Protein AF-A0A3M7S164-F1 (afdb_monomer_lite)

InterPro domains:
  IPR000425 Major intrinsic protein [PF00230] (117-334)
  IPR000425 Major intrinsic protein [PR00783] (122-141)
  IPR000425 Major intrinsic protein [PR00783] (159-183)
  IPR000425 Major intrinsic protein [PR00783] (196-215)
  IPR000425 Major intrinsic protein [PR00783] (248-266)
  IPR000425 Major intrinsic protein [PR00783] (280-302)
  IPR000425 Major intrinsic protein [PR00783] (317-337)
  IPR000425 Major intrinsic protein [TIGR00861] (126-334)
  IPR000425 Major intrinsic protein [cd00333] (122-337)
  IPR022357 Major intrinsic protein, conserved site [PS00221] (177-185)
  IPR023271 Aquaporin-like [G3DSA:1.20.1080.10] (83-345)
  IPR023271 Aquaporin-like [SSF81338] (117-347)
  IPR034294 Aquaporin transporter [PTHR19139] (79-340)

Foldseek 3Di:
DDDDDDDDDDDPDDDDDFDKFKWFDDDDDDDDDTDGPDPPDDPVVVVVVVVVVVVVVPDDDDWDWDWDDDPVDPPWIKTKTWDWDADPVPRGTGIIMIGIDTVVNVVVVVVVVVVVAADLVQQLLLLLQLLLQLLLFLLVQQFDPDPDPDRDLSSLLRNLVSQLVSCVVPCSRHVSQLFLLLLLLCVLLVNDDPVSSVSSVVSSLNSNQNSLVVNCVVQVVPPVRPVRLVSSAFAFDPPADLVNLLQLLLVLLLQLLLLSLVLPDPVDPPDDDRSSNSSSVSSSVQCVRNCRGTNRQLGLSSNNNSCVVSVPCPSSVSSVNSSNNSNNVSSVCCPPPVPPPPPPPPPPPPPPDD

pLDDT: mean 71.02, std 27.35, range [21.84, 98.88]

Organism: Brachionus plicatilis (NCBI:txid10195)

Secondary structure (DSSP, 8-state):
-------------PPPPP-EEEEE---SS-S--PPP--TT--HHHHHHHHHHHHHTTS-------EEEE-TTSTT-EEEEEEEEEEETTTTEEEEEEEEEEEHHHHHHHHHHHHTTS--HHHHHHHHHHHHHHHHHHHHHTTS-SSS--S--HHHHHHHHHHHHHHHHHHHHHH----SHHHHHHHHHTTSS-HHHHHHHHHHHHHHHHHHHHHHHHHHTTSTT-TTTTGGGS----TTS-HHHHHHHHHHHHHHHHHHHHHHS-TT--S--S-HHHHHHHHHHHHHHHHHHHH-----HHHHHHHHHHH---TTTTHHHHHHHHHHHHHHHHIIIII----------S-----

Sequence (354 aa):
MNEDSPLGDSMTRQLPASSRFEIKKVDQNLPNKFKMNDENVNLHAKSSLKKVAHRFEHDESFEESSRFIDPSRGDLSQTGCFQLNYDDEKNEPQSITCNLESTAIKTYSNCFQDLKTPGPYQKSLAEFLGTLILTLYACSIGLPISEDKVPSLNGCLGGGLTLATLIWCMGNVSGGHFNPSVTIAFLFTGKINPLLTIIYIVSQLFGAYVGALILHGFVFNQSENASLIAETVTTLHPDIHMVQGLVVEIIITFILVLTIFSCVDSSRKDIGGSFPLQIGIAVVIGGLFGGKFTGGSMNPARSFGPALVTGIWENHWIYWLGPIVGALLAGFIYQFVLNLKCPRKYIPRNVYRA

Structure (mmCIF, N/CA/C/O backbone):
data_AF-A0A3M7S164-F1
#
_entry.id   AF-A0A3M7S164-F1
#
loop_
_atom_site.group_PDB
_atom_site.id
_atom_site.type_symbol
_atom_site.label_atom_id
_atom_site.label_alt_id
_atom_site.label_comp_id
_atom_site.label_asym_id
_atom_site.label_entity_id
_atom_site.label_seq_id
_atom_site.pdbx_PDB_ins_code
_atom_site.Cartn_x
_atom_site.Cartn_y
_atom_site.Cartn_z
_atom_site.occupancy
_atom_site.B_iso_or_equiv
_atom_site.auth_seq_id
_atom_site.auth_comp_id
_atom_site.auth_asym_id
_atom_site.auth_atom_id
_atom_site.pdbx_PDB_model_num
ATOM 1 N N . MET A 1 1 ? 8.071 53.784 53.314 1.00 32.72 1 MET A N 1
ATOM 2 C CA . MET A 1 1 ? 8.112 53.802 51.841 1.00 32.72 1 MET A CA 1
ATOM 3 C C . MET A 1 1 ? 7.428 52.508 51.425 1.00 32.72 1 MET A C 1
ATOM 5 O O . MET A 1 1 ? 8.068 51.472 51.525 1.00 32.72 1 MET A O 1
ATOM 9 N N . ASN A 1 2 ? 6.108 52.465 51.204 1.00 24.95 2 ASN A N 1
ATOM 10 C CA . ASN A 1 2 ? 5.230 53.448 50.531 1.00 24.95 2 ASN A CA 1
ATOM 11 C C . ASN A 1 2 ? 5.776 53.807 49.142 1.00 24.95 2 ASN A C 1
ATOM 13 O O . ASN A 1 2 ? 6.954 54.151 49.076 1.00 24.95 2 ASN A O 1
ATOM 17 N N . GLU A 1 3 ? 5.041 53.827 48.027 1.00 27.61 3 GLU A N 1
ATOM 18 C CA . GLU A 1 3 ? 3.669 53.399 47.639 1.00 27.61 3 GLU A CA 1
ATOM 19 C C . GLU A 1 3 ? 3.737 53.170 46.084 1.00 27.61 3 GLU A C 1
ATOM 21 O O . GLU A 1 3 ? 4.795 53.427 45.508 1.00 27.61 3 GLU A O 1
ATOM 26 N N . ASP A 1 4 ? 2.774 52.695 45.279 1.00 26.88 4 ASP A N 1
ATOM 27 C CA . ASP A 1 4 ? 1.344 52.342 45.404 1.00 26.88 4 ASP A CA 1
ATOM 28 C C . ASP A 1 4 ? 0.990 51.246 44.334 1.00 26.88 4 ASP A C 1
ATOM 30 O O . ASP A 1 4 ? 1.858 50.547 43.809 1.00 26.88 4 ASP A O 1
ATOM 34 N N . SER A 1 5 ? -0.295 51.123 44.001 1.00 29.72 5 SER A N 1
ATOM 35 C CA . SER A 1 5 ? -1.000 50.421 42.911 1.00 29.72 5 SER A CA 1
ATOM 36 C C . SER A 1 5 ? -1.417 51.445 41.800 1.00 29.72 5 SER A C 1
ATOM 38 O O . SER A 1 5 ? -0.932 52.575 41.898 1.00 29.72 5 SER A O 1
ATOM 40 N N . PRO A 1 6 ? -2.269 51.190 40.757 1.00 39.47 6 PRO A N 1
ATOM 41 C CA . PRO A 1 6 ? -3.119 50.017 40.448 1.00 39.47 6 PRO A CA 1
ATOM 42 C C . PRO A 1 6 ? -3.326 49.629 38.938 1.00 39.47 6 PRO A C 1
ATOM 44 O O . PRO A 1 6 ? -2.834 50.281 38.025 1.00 39.47 6 PRO A O 1
ATOM 47 N N . LEU A 1 7 ? -4.199 48.621 38.721 1.00 24.70 7 LEU A N 1
ATOM 48 C CA . LEU A 1 7 ? -5.081 48.352 37.549 1.00 24.70 7 LEU A CA 1
ATOM 49 C C . LEU A 1 7 ? -4.508 47.876 36.186 1.00 24.70 7 LEU A C 1
ATOM 51 O O . LEU A 1 7 ? -3.607 48.468 35.607 1.00 24.70 7 LEU A O 1
ATOM 55 N N . GLY A 1 8 ? -5.151 46.837 35.614 1.00 24.19 8 GLY A N 1
ATOM 56 C CA . GLY A 1 8 ? -4.850 46.296 34.275 1.00 24.19 8 GLY A CA 1
ATOM 57 C C . GLY A 1 8 ? -5.597 44.997 33.902 1.00 24.19 8 GLY A C 1
ATOM 58 O O . GLY A 1 8 ? -4.963 43.975 33.658 1.00 24.19 8 GLY A O 1
ATOM 59 N N . ASP A 1 9 ? -6.934 45.017 33.871 1.00 25.59 9 ASP A N 1
ATOM 60 C CA . ASP A 1 9 ? -7.787 43.872 33.484 1.00 25.59 9 ASP A CA 1
ATOM 61 C C . ASP A 1 9 ? -7.612 43.422 32.015 1.00 25.59 9 ASP A C 1
ATOM 63 O O . ASP A 1 9 ? -7.643 44.255 31.109 1.00 25.59 9 ASP A O 1
ATOM 67 N N . SER A 1 10 ? -7.584 42.104 31.743 1.00 23.92 10 SER A N 1
ATOM 68 C CA . SER A 1 10 ? -8.041 41.560 30.442 1.00 23.92 10 SER A CA 1
ATOM 69 C C . SER A 1 10 ? -8.452 40.068 30.449 1.00 23.92 10 SER A C 1
ATOM 71 O O . SER A 1 10 ? -7.682 39.159 30.161 1.00 23.92 10 SER A O 1
ATOM 73 N N . MET A 1 11 ? -9.751 39.840 30.672 1.00 21.84 11 MET A N 1
ATOM 74 C CA . MET A 1 11 ? -10.586 38.787 30.056 1.00 21.84 11 MET A CA 1
ATOM 75 C C . MET A 1 11 ? -10.093 37.319 30.002 1.00 21.84 11 MET A C 1
ATOM 77 O O . MET A 1 11 ? -9.925 36.743 28.925 1.00 21.84 11 MET A O 1
ATOM 81 N N . THR A 1 12 ? -10.153 36.613 31.132 1.00 23.44 12 THR A N 1
ATOM 82 C CA . THR A 1 12 ? -10.520 35.181 31.143 1.00 23.44 12 THR A CA 1
ATOM 83 C C . THR A 1 12 ? -12.047 35.028 31.125 1.00 23.44 12 THR A C 1
ATOM 85 O O . THR A 1 12 ? -12.698 34.973 32.168 1.00 23.44 12 THR A O 1
ATOM 88 N N . ARG A 1 13 ? -12.660 34.939 29.933 1.00 22.06 13 ARG A N 1
ATOM 89 C CA . ARG A 1 13 ? -14.088 34.571 29.822 1.00 22.06 13 ARG A CA 1
ATOM 90 C C . ARG A 1 13 ? -14.282 33.109 30.233 1.00 22.06 13 ARG A C 1
ATOM 92 O O . ARG A 1 13 ? -13.976 32.202 29.462 1.00 22.06 13 ARG A O 1
ATOM 99 N N . GLN A 1 14 ? -14.814 32.889 31.433 1.00 23.64 14 GLN A N 1
ATOM 100 C CA . GLN A 1 14 ? -15.267 31.570 31.875 1.00 23.64 14 GLN A CA 1
ATOM 101 C C . GLN A 1 14 ? -16.374 31.043 30.948 1.00 23.64 14 GLN A C 1
ATOM 103 O O . GLN A 1 14 ? -17.307 31.767 30.593 1.00 23.64 14 GLN A O 1
ATOM 108 N N . LEU A 1 15 ? -16.277 29.766 30.570 1.00 23.67 15 LEU A N 1
ATOM 109 C CA . LEU A 1 15 ? -17.369 29.037 29.923 1.00 23.67 15 LEU A CA 1
ATOM 110 C C . LEU A 1 15 ? -18.544 28.900 30.913 1.00 23.67 15 LEU A C 1
ATOM 112 O O . LEU A 1 15 ? -18.295 28.695 32.103 1.00 23.67 15 LEU A O 1
ATOM 116 N N . PRO A 1 16 ? -19.811 28.984 30.465 1.00 30.03 16 PRO A N 1
ATOM 117 C CA . PRO A 1 16 ? -20.952 28.819 31.358 1.00 30.03 16 PRO A CA 1
ATOM 118 C C . PRO A 1 16 ? -20.978 27.397 31.931 1.00 30.03 16 PRO A C 1
ATOM 120 O O . PRO A 1 16 ? -20.929 26.415 31.188 1.00 30.03 16 PRO A O 1
ATOM 123 N N . ALA A 1 17 ? -21.049 27.297 33.259 1.00 32.09 17 ALA A N 1
ATOM 124 C CA . ALA A 1 17 ? -21.054 26.025 33.969 1.00 32.09 17 ALA A CA 1
ATOM 125 C C . ALA A 1 17 ? -22.268 25.160 33.588 1.00 32.09 17 ALA A C 1
ATOM 127 O O . ALA A 1 17 ? -23.389 25.657 33.457 1.00 32.09 17 ALA A O 1
ATOM 128 N N . SER A 1 18 ? -22.053 23.848 33.470 1.00 36.56 18 SER A N 1
ATOM 129 C CA . SER A 1 18 ? -23.136 22.873 33.371 1.00 36.56 18 SER A CA 1
ATOM 130 C C . SER A 1 18 ? -23.972 22.891 34.653 1.00 36.56 18 SER A C 1
ATOM 132 O O . SER A 1 18 ? -23.478 22.619 35.748 1.00 36.56 18 SER A O 1
ATOM 134 N N . SER A 1 19 ? -25.258 23.216 34.529 1.00 37.22 19 SER A N 1
ATOM 135 C CA . SER A 1 19 ? -26.182 23.248 35.664 1.00 37.22 19 SER A CA 1
ATOM 136 C C . SER A 1 19 ? -26.531 21.819 36.093 1.00 37.22 19 SER A C 1
ATOM 138 O O . SER A 1 19 ? -27.358 21.156 35.467 1.00 37.22 19 SER A O 1
ATOM 140 N N . ARG A 1 20 ? -25.864 21.326 37.142 1.00 33.12 20 ARG A N 1
ATOM 141 C CA . ARG A 1 20 ? -26.089 19.993 37.716 1.00 33.12 20 ARG A CA 1
ATOM 142 C C . ARG A 1 20 ? -27.088 20.093 38.866 1.00 33.12 20 ARG A C 1
ATOM 144 O O . ARG A 1 20 ? -26.781 20.703 39.886 1.00 33.12 20 ARG A O 1
ATOM 151 N N . PHE A 1 21 ? -28.254 19.469 38.717 1.00 37.81 21 PHE A N 1
ATOM 152 C CA . PHE A 1 21 ? -29.307 19.482 39.736 1.00 37.81 21 PHE A CA 1
ATOM 153 C C . PHE A 1 21 ? -29.391 18.130 40.451 1.00 37.81 21 PHE A C 1
ATOM 155 O O . PHE A 1 21 ? -29.492 17.084 39.806 1.00 37.81 21 PHE A O 1
ATOM 162 N N . GLU A 1 22 ? -29.376 18.163 41.784 1.00 31.81 22 GLU A N 1
ATOM 163 C CA . GLU A 1 22 ? -29.440 16.985 42.652 1.00 31.81 22 GLU A CA 1
ATOM 164 C C . GLU A 1 22 ? -30.681 17.074 43.556 1.00 31.81 22 GLU A C 1
ATOM 166 O O . GLU A 1 22 ? -30.827 18.018 44.333 1.00 31.81 22 GLU A O 1
ATOM 171 N N . ILE A 1 23 ? -31.587 16.096 43.457 1.00 36.69 23 ILE A N 1
ATOM 172 C CA . ILE A 1 23 ? -32.765 15.993 44.331 1.00 36.69 23 ILE A CA 1
ATOM 173 C C . ILE A 1 23 ? -32.474 14.945 45.407 1.00 36.69 23 ILE A C 1
ATOM 175 O O . ILE A 1 23 ? -32.324 13.767 45.084 1.00 36.69 23 ILE A O 1
ATOM 179 N N . LYS A 1 24 ? -32.414 15.360 46.680 1.00 32.41 24 LYS A N 1
ATOM 180 C CA . LYS A 1 24 ? -32.183 14.469 47.834 1.00 32.41 24 LYS A CA 1
ATOM 181 C C . LYS A 1 24 ? -33.479 14.165 48.581 1.00 32.41 24 LYS A C 1
ATOM 183 O O . LYS A 1 24 ? -34.292 15.063 48.810 1.00 32.41 24 LYS A O 1
ATOM 188 N N . LYS A 1 25 ? -33.637 12.910 49.009 1.00 32.78 25 LYS A N 1
ATOM 189 C CA . LYS A 1 25 ? -34.639 12.491 50.001 1.00 32.78 25 LYS A CA 1
ATOM 190 C C . LYS A 1 25 ? -34.275 13.153 51.341 1.00 32.78 25 LYS A C 1
ATOM 192 O O . LYS A 1 25 ? -33.178 12.943 51.850 1.00 32.78 25 LYS A O 1
ATOM 197 N N . VAL A 1 26 ? -35.150 14.011 51.873 1.00 31.67 26 VAL A N 1
ATOM 198 C CA . VAL A 1 26 ? -34.953 14.653 53.186 1.00 31.67 26 VAL A CA 1
ATOM 199 C C . VAL A 1 26 ? -35.685 13.817 54.222 1.00 31.67 26 VAL A C 1
ATOM 201 O O . VAL A 1 26 ? -36.911 13.742 54.190 1.00 31.67 26 VAL A O 1
ATOM 204 N N . ASP A 1 27 ? -34.934 13.185 55.116 1.00 31.44 27 ASP A N 1
ATOM 205 C CA . ASP A 1 27 ? -35.503 12.353 56.168 1.00 31.44 27 ASP A CA 1
ATOM 206 C C . ASP A 1 27 ? -35.888 13.202 57.390 1.00 31.44 27 ASP A C 1
ATOM 208 O O . ASP A 1 27 ? -35.021 13.832 57.999 1.00 31.44 27 ASP A O 1
ATOM 212 N N . GLN A 1 28 ? -37.192 13.250 57.689 1.00 33.03 28 GLN A N 1
ATOM 213 C CA . GLN A 1 28 ? -37.786 13.406 59.027 1.00 33.03 28 GLN A CA 1
ATOM 214 C C . GLN A 1 28 ? -39.327 13.431 58.933 1.00 33.03 28 GLN A C 1
ATOM 216 O O . GLN A 1 28 ? -39.938 14.466 58.673 1.00 33.03 28 GLN A O 1
ATOM 221 N N . ASN A 1 29 ? -39.952 12.280 59.203 1.00 30.92 29 ASN A N 1
ATOM 222 C CA . ASN A 1 29 ? -41.334 12.128 59.690 1.00 30.92 29 ASN A CA 1
ATOM 223 C C . ASN A 1 29 ? -42.474 12.882 58.958 1.00 30.92 29 ASN A C 1
ATOM 225 O O . ASN A 1 29 ? -43.188 13.662 59.583 1.00 30.92 29 ASN A O 1
ATOM 229 N N . LEU A 1 30 ? -42.697 12.587 57.671 1.00 26.53 30 LEU A N 1
ATOM 230 C CA . LEU A 1 30 ? -43.998 12.246 57.036 1.00 26.53 30 LEU A CA 1
ATOM 231 C C . LEU A 1 30 ? -43.792 12.116 55.504 1.00 26.53 30 LEU A C 1
ATOM 233 O O . LEU A 1 30 ? -42.860 12.723 54.970 1.00 26.53 30 LEU A O 1
ATOM 237 N N . PRO A 1 31 ? -44.636 11.373 54.756 1.00 32.66 31 PRO A N 1
ATOM 238 C CA . PRO A 1 31 ? -44.547 11.354 53.298 1.00 32.66 31 PRO A CA 1
ATOM 239 C C . PRO A 1 31 ? -44.958 12.716 52.711 1.00 32.66 31 PRO A C 1
ATOM 241 O O . PRO A 1 31 ? -45.722 13.465 53.322 1.00 32.66 31 PRO A O 1
ATOM 244 N N . ASN A 1 32 ? -44.509 12.991 51.481 1.00 35.69 32 ASN A N 1
ATOM 245 C CA . ASN A 1 32 ? -44.772 14.206 50.690 1.00 35.69 32 ASN A CA 1
ATOM 246 C C . ASN A 1 32 ? -43.960 15.469 51.056 1.00 35.69 32 ASN A C 1
ATOM 248 O O . ASN A 1 32 ? -44.513 16.423 51.608 1.00 35.69 32 ASN A O 1
ATOM 252 N N . LYS A 1 33 ? -42.692 15.544 50.602 1.00 31.83 33 LYS A N 1
ATOM 253 C CA . LYS A 1 33 ? -42.097 16.743 49.943 1.00 31.83 33 LYS A CA 1
ATOM 254 C C . LYS A 1 33 ? -40.641 16.523 49.499 1.00 31.83 33 LYS A C 1
ATOM 256 O O . LYS A 1 33 ? -39.718 16.610 50.303 1.00 31.83 33 LYS A O 1
ATOM 261 N N . PHE A 1 34 ? -40.417 16.404 48.190 1.00 36.12 34 PHE A N 1
ATOM 262 C CA . PHE A 1 34 ? -39.111 16.716 47.599 1.00 36.12 34 PHE A CA 1
ATOM 263 C C . PHE A 1 34 ? -38.902 18.242 47.592 1.00 36.12 34 PHE A C 1
ATOM 265 O O . PHE A 1 34 ? -39.771 18.981 47.120 1.00 36.12 34 PHE A O 1
ATOM 272 N N . LYS A 1 35 ? -37.758 18.729 48.092 1.00 35.38 35 LYS A N 1
ATOM 273 C CA . LYS A 1 35 ? -37.346 20.140 47.974 1.00 35.38 35 LYS A CA 1
ATOM 274 C C . LYS A 1 35 ? -36.371 20.311 46.806 1.00 35.38 35 LYS A C 1
ATOM 276 O O . LYS A 1 35 ? -35.394 19.578 46.706 1.00 35.38 35 LYS A O 1
ATOM 281 N N . MET A 1 36 ? -36.624 21.307 45.957 1.00 37.28 36 MET A N 1
ATOM 282 C CA . MET A 1 36 ? -35.654 21.809 44.977 1.00 37.28 36 MET A CA 1
ATOM 283 C C . MET A 1 36 ? -34.978 23.051 45.551 1.00 37.28 36 MET A C 1
ATOM 285 O O . MET A 1 36 ? -35.668 24.019 45.867 1.00 37.28 36 MET A O 1
ATOM 289 N N . ASN A 1 37 ? -33.650 23.034 45.642 1.00 36.59 37 ASN A N 1
ATOM 290 C CA . ASN A 1 37 ? -32.852 24.184 46.062 1.00 36.59 37 ASN A CA 1
ATOM 291 C C . ASN A 1 37 ? -32.341 24.955 44.836 1.00 36.59 37 ASN A C 1
ATOM 293 O O . ASN A 1 37 ? -31.144 24.956 44.577 1.00 36.59 37 ASN A O 1
ATOM 297 N N . ASP A 1 38 ? -33.245 25.576 44.073 1.00 39.06 38 ASP A N 1
ATOM 298 C CA . ASP A 1 38 ? -32.858 26.619 43.115 1.00 39.06 38 ASP A CA 1
ATOM 299 C C . ASP A 1 38 ? -34.061 27.502 42.725 1.00 39.06 38 ASP A C 1
ATOM 301 O O . ASP A 1 38 ? -35.111 27.009 42.287 1.00 39.06 38 ASP A O 1
ATOM 305 N N . GLU A 1 39 ? -33.933 28.819 42.895 1.00 33.88 39 GLU A N 1
ATOM 306 C CA . GLU A 1 39 ? -35.033 29.766 42.651 1.00 33.88 39 GLU A CA 1
ATOM 307 C C . GLU A 1 39 ? -35.281 30.001 41.151 1.00 33.88 39 GLU A C 1
ATOM 309 O O . GLU A 1 39 ? -36.410 30.278 40.746 1.00 33.88 39 GLU A O 1
ATOM 314 N N . ASN A 1 40 ? -34.271 29.767 40.304 1.00 33.44 40 ASN A N 1
ATOM 315 C CA . ASN A 1 40 ? -34.300 30.077 38.868 1.00 33.44 40 ASN A CA 1
ATOM 316 C C . ASN A 1 40 ? -34.978 29.018 37.970 1.00 33.44 40 ASN A C 1
ATOM 318 O O . ASN A 1 40 ? -35.003 29.162 36.747 1.00 33.44 40 ASN A O 1
ATOM 322 N N . VAL A 1 41 ? -35.545 27.943 38.529 1.00 41.50 41 VAL A N 1
ATOM 323 C CA . VAL A 1 41 ? -36.183 26.884 37.721 1.00 41.50 41 VAL A CA 1
ATOM 324 C C . VAL A 1 41 ? -37.603 27.285 37.293 1.00 41.50 41 VAL A C 1
ATOM 326 O O . VAL A 1 41 ? -38.505 27.424 38.128 1.00 41.50 41 VAL A O 1
ATOM 329 N N . ASN A 1 42 ? -37.799 27.409 35.976 1.00 45.34 42 ASN A N 1
ATOM 330 C CA . ASN A 1 42 ? -39.053 27.782 35.312 1.00 45.34 42 ASN A CA 1
ATOM 331 C C . ASN A 1 42 ? -40.232 26.852 35.708 1.00 45.34 42 ASN A C 1
ATOM 333 O O . ASN A 1 42 ? -40.082 25.631 35.834 1.00 45.34 42 ASN A O 1
ATOM 337 N N . LEU A 1 43 ? -41.428 27.431 35.885 1.00 38.06 43 LEU A N 1
ATOM 338 C CA . LEU A 1 43 ? -42.673 26.749 36.278 1.00 38.06 43 LEU A CA 1
ATOM 339 C C . LEU A 1 43 ? -42.997 25.524 35.409 1.00 38.06 43 LEU A C 1
ATOM 341 O O . LEU A 1 43 ? -43.486 24.516 35.925 1.00 38.06 43 LEU A O 1
ATOM 345 N N . HIS A 1 44 ? -42.688 25.577 34.111 1.00 36.91 44 HIS A N 1
ATOM 346 C CA . HIS A 1 44 ? -42.974 24.470 33.198 1.00 36.91 44 HIS A CA 1
ATOM 347 C C . HIS A 1 44 ? -42.094 23.236 33.462 1.00 36.91 44 HIS A C 1
ATOM 349 O O . HIS A 1 44 ? -42.588 22.111 33.416 1.00 36.91 44 HIS A O 1
ATOM 355 N N . ALA A 1 45 ? -40.821 23.436 33.823 1.00 42.09 45 ALA A N 1
ATOM 356 C CA . ALA A 1 45 ? -39.920 22.354 34.222 1.00 42.09 45 ALA A CA 1
ATOM 357 C C . ALA A 1 45 ? -40.349 21.742 35.568 1.00 42.09 45 ALA A C 1
ATOM 359 O O . ALA A 1 45 ? -40.371 20.520 35.714 1.00 42.09 45 ALA A O 1
ATOM 360 N N . LYS A 1 46 ? -40.791 22.578 36.522 1.00 43.81 46 LYS A N 1
ATOM 361 C CA . LYS A 1 46 ? -41.353 22.126 37.810 1.00 43.81 46 LYS A CA 1
ATOM 362 C C . LYS A 1 46 ? -42.600 21.244 37.634 1.00 43.81 46 LYS A C 1
ATOM 364 O O . LYS A 1 46 ? -42.790 20.324 38.426 1.00 43.81 46 LYS A O 1
ATOM 369 N N . SER A 1 47 ? -43.436 21.472 36.612 1.00 43.00 47 SER A N 1
ATOM 370 C CA . SER A 1 47 ? -44.615 20.623 36.357 1.00 43.00 47 SER A CA 1
ATOM 371 C C . SER A 1 47 ? -44.248 19.264 35.745 1.00 43.00 47 SER A C 1
ATOM 373 O O . SER A 1 47 ? -44.777 18.241 36.182 1.00 43.00 47 SER A O 1
ATOM 375 N N . SER A 1 48 ? -43.291 19.219 34.812 1.00 45.00 48 SER A N 1
ATOM 376 C CA . SER A 1 48 ? -42.792 17.961 34.238 1.00 45.00 48 SER A CA 1
ATOM 377 C C . SER A 1 48 ? -42.027 17.121 35.265 1.00 45.00 48 SER A C 1
ATOM 379 O O . SER A 1 48 ? -42.274 15.924 35.373 1.00 45.00 48 SER A O 1
ATOM 381 N N . LEU A 1 49 ? -41.187 17.743 36.100 1.00 47.09 49 LEU A N 1
ATOM 382 C CA . LEU A 1 49 ? -40.495 17.059 37.201 1.00 47.09 49 LEU A CA 1
ATOM 383 C C . LEU A 1 49 ? -41.477 16.480 38.234 1.00 47.09 49 LEU A C 1
ATOM 385 O O . LEU A 1 49 ? -41.251 15.381 38.730 1.00 47.09 49 LEU A O 1
ATOM 389 N N . LYS A 1 50 ? -42.611 17.148 38.501 1.00 47.47 50 LYS A N 1
ATOM 390 C CA . LYS A 1 50 ? -43.700 16.568 39.309 1.00 47.47 50 LYS A CA 1
ATOM 391 C C . LYS A 1 50 ? -44.370 15.362 38.641 1.00 47.47 50 LYS A C 1
ATOM 393 O O . LYS A 1 50 ? -44.718 14.423 39.346 1.00 47.47 50 LYS A O 1
ATOM 398 N N . LYS A 1 51 ? -44.540 15.350 37.312 1.00 47.75 51 LYS A N 1
ATOM 399 C CA . LYS A 1 51 ? -45.081 14.180 36.587 1.00 47.75 51 LYS A CA 1
ATOM 400 C C . LYS A 1 51 ? -44.132 12.980 36.639 1.00 47.75 51 LYS A C 1
ATOM 402 O O . LYS A 1 51 ? -44.601 11.864 36.833 1.00 47.75 51 LYS A O 1
ATOM 407 N N . VAL A 1 52 ? -42.823 13.212 36.515 1.00 45.66 52 VAL A N 1
ATOM 408 C CA . VAL A 1 52 ? -41.797 12.166 36.675 1.00 45.66 52 VAL A CA 1
ATOM 409 C C . VAL A 1 52 ? -41.783 11.647 38.118 1.00 45.66 52 VAL A C 1
ATOM 411 O O . VAL A 1 52 ? -41.858 10.442 38.322 1.00 45.66 52 VAL A O 1
ATOM 414 N N . ALA A 1 53 ? -41.804 12.536 39.118 1.00 46.69 53 ALA A N 1
ATOM 415 C CA . ALA A 1 53 ? -41.854 12.151 40.532 1.00 46.69 53 ALA A CA 1
ATOM 416 C C . ALA A 1 53 ? -43.136 11.383 40.921 1.00 46.69 53 ALA A C 1
ATOM 418 O O . ALA A 1 53 ? -43.065 10.469 41.728 1.00 46.69 53 ALA A O 1
ATOM 419 N N . HIS A 1 54 ? -44.291 11.702 40.327 1.00 43.72 54 HIS A N 1
ATOM 420 C CA . HIS A 1 54 ? -45.546 10.975 40.573 1.00 43.72 54 HIS A CA 1
ATOM 421 C C . HIS A 1 54 ? -45.568 9.592 39.895 1.00 43.72 54 HIS A C 1
ATOM 423 O O . HIS A 1 54 ? -46.169 8.658 40.419 1.00 43.72 54 HIS A O 1
ATOM 429 N N . ARG A 1 55 ? -44.909 9.418 38.740 1.00 41.16 55 ARG A N 1
ATOM 430 C CA . ARG A 1 55 ? -44.701 8.074 38.161 1.00 41.16 55 ARG A CA 1
ATOM 431 C C . ARG A 1 55 ? -43.705 7.245 38.974 1.00 41.16 55 ARG A C 1
ATOM 433 O O . ARG A 1 55 ? -43.777 6.028 38.949 1.00 41.16 55 ARG A O 1
ATOM 440 N N . PHE A 1 56 ? -42.838 7.903 39.738 1.00 45.06 56 PHE A N 1
ATOM 441 C CA . PHE A 1 56 ? -41.858 7.268 40.615 1.00 45.06 56 PHE A CA 1
ATOM 442 C C . PHE A 1 56 ? -42.465 6.472 41.783 1.00 45.06 56 PHE A C 1
ATOM 444 O O . PHE A 1 56 ? -41.788 5.631 42.365 1.00 45.06 56 PHE A O 1
ATOM 451 N N . GLU A 1 57 ? -43.728 6.726 42.137 1.00 42.34 57 GLU A N 1
ATOM 452 C CA . GLU A 1 57 ? -44.433 6.008 43.209 1.00 42.34 57 GLU A CA 1
ATOM 453 C C . GLU A 1 57 ? -45.015 4.654 42.751 1.00 42.34 57 GLU A C 1
ATOM 455 O O . GLU A 1 57 ? -45.491 3.886 43.587 1.00 42.34 57 GLU A O 1
ATOM 460 N N . HIS A 1 58 ? -44.977 4.342 41.446 1.00 40.41 58 HIS A N 1
ATOM 461 C CA . HIS A 1 58 ? -45.483 3.097 40.854 1.00 40.41 58 HIS A CA 1
ATOM 462 C C . HIS A 1 58 ? -44.470 2.523 39.841 1.00 40.41 58 HIS A C 1
ATOM 464 O O . HIS A 1 58 ? -44.485 2.905 38.675 1.00 40.41 58 HIS A O 1
ATOM 470 N N . ASP A 1 59 ? -43.601 1.632 40.335 1.00 33.31 59 ASP A N 1
ATOM 471 C CA . ASP A 1 59 ? -42.645 0.741 39.644 1.00 33.31 59 ASP A CA 1
ATOM 472 C C . ASP A 1 59 ? -42.397 0.922 38.128 1.00 33.31 59 ASP A C 1
ATOM 474 O O . ASP A 1 59 ? -43.210 0.524 37.299 1.00 33.31 59 ASP A O 1
ATOM 478 N N . GLU A 1 60 ? -41.193 1.388 37.769 1.00 34.41 60 GLU A N 1
ATOM 479 C CA . GLU A 1 60 ? -40.187 0.624 36.993 1.00 34.41 60 GLU A CA 1
ATOM 480 C C . GLU A 1 60 ? -38.914 1.473 36.758 1.00 34.41 60 GLU A C 1
ATOM 482 O O . GLU A 1 60 ? -38.940 2.705 36.780 1.00 34.41 60 GLU A O 1
ATOM 487 N N . SER A 1 61 ? -37.761 0.829 36.533 1.00 36.69 61 SER A N 1
ATOM 488 C CA . SER A 1 61 ? -36.512 1.530 36.194 1.00 36.69 61 SER A CA 1
ATOM 489 C C . SER A 1 61 ? -36.577 2.112 34.777 1.00 36.69 61 SER A C 1
ATOM 491 O O . SER A 1 61 ? -36.683 1.353 33.813 1.00 36.69 61 SER A O 1
ATOM 493 N N . PHE A 1 62 ? -36.468 3.436 34.636 1.00 36.75 62 PHE A N 1
ATOM 494 C CA . PHE A 1 62 ? -36.803 4.132 33.391 1.00 36.75 62 PHE A CA 1
ATOM 495 C C . PHE A 1 62 ? -35.736 5.152 32.955 1.00 36.75 62 PHE A C 1
ATOM 497 O O . PHE A 1 62 ? -35.266 5.958 33.758 1.00 36.75 62 PHE A O 1
ATOM 504 N N . GLU A 1 63 ? -35.388 5.135 31.665 1.00 35.53 63 GLU A N 1
ATOM 505 C CA . GLU A 1 63 ? -34.499 6.099 31.001 1.00 35.53 63 GLU A CA 1
ATOM 506 C C . GLU A 1 63 ? -35.338 6.918 29.996 1.00 35.53 63 GLU A C 1
ATOM 508 O O . GLU A 1 63 ? -35.666 6.435 28.912 1.00 35.53 63 GLU A O 1
ATOM 513 N N . GLU A 1 64 ? -35.727 8.152 30.345 1.00 36.19 64 GLU A N 1
ATOM 514 C CA . GLU A 1 64 ? -36.532 9.022 29.465 1.00 36.19 64 GLU A CA 1
ATOM 515 C C . GLU A 1 64 ? -35.734 10.243 28.995 1.00 36.19 64 GLU A C 1
ATOM 517 O O . GLU A 1 64 ? -35.226 11.026 29.800 1.00 36.19 64 GLU A O 1
ATOM 522 N N . SER A 1 65 ? -35.670 10.454 27.676 1.00 37.69 65 SER A N 1
ATOM 523 C CA . SER A 1 65 ? -35.077 11.659 27.087 1.00 37.69 65 SER A CA 1
ATOM 524 C C . SER A 1 65 ? -36.162 12.698 26.785 1.00 37.69 65 SER A C 1
ATOM 526 O O . SER A 1 65 ? -36.861 12.643 25.774 1.00 37.69 65 SER A O 1
ATOM 528 N N . SER A 1 66 ? -36.310 13.678 27.677 1.00 37.88 66 SER A N 1
ATOM 529 C CA . SER A 1 66 ? -37.275 14.773 27.508 1.00 37.88 66 SER A CA 1
ATOM 530 C C . SER A 1 66 ? -36.644 15.988 26.820 1.00 37.88 66 SER A C 1
ATOM 532 O O . SER A 1 66 ? -35.574 16.458 27.218 1.00 37.88 66 SER A O 1
ATOM 534 N N . ARG A 1 67 ? -37.334 16.531 25.805 1.00 34.75 67 ARG A N 1
ATOM 535 C CA . ARG A 1 67 ? -37.030 17.844 25.208 1.00 34.75 67 ARG A CA 1
ATOM 536 C C . ARG A 1 67 ? -37.802 18.940 25.939 1.00 34.75 67 ARG A C 1
ATOM 538 O O . ARG A 1 67 ? -39.028 18.903 25.996 1.00 34.75 67 ARG A O 1
ATOM 545 N N . PHE A 1 68 ? -37.079 19.932 26.443 1.00 38.56 68 PHE A N 1
ATOM 546 C CA . PHE A 1 68 ? -37.623 21.122 27.090 1.00 38.56 68 PHE A CA 1
ATOM 547 C C . PHE A 1 68 ? -37.412 22.342 26.186 1.00 38.56 68 PHE A C 1
ATOM 549 O O . PHE A 1 68 ? -36.358 22.479 25.566 1.00 38.56 68 PHE A O 1
ATOM 556 N N . ILE A 1 69 ? -38.412 23.221 26.110 1.00 34.88 69 ILE A N 1
ATOM 557 C CA . ILE A 1 69 ? -38.365 24.481 25.355 1.00 34.88 69 ILE A CA 1
ATOM 558 C C . ILE A 1 69 ? -38.511 25.618 26.370 1.00 34.88 69 ILE A C 1
ATOM 560 O O . ILE A 1 69 ? -39.461 25.614 27.153 1.00 34.88 69 ILE A O 1
ATOM 564 N N . ASP A 1 70 ? -37.573 26.565 26.372 1.00 36.72 70 ASP A N 1
ATOM 565 C CA . ASP A 1 70 ? -37.641 27.783 27.183 1.00 36.72 70 ASP A CA 1
ATOM 566 C C . ASP A 1 70 ? -38.178 28.945 26.325 1.00 36.72 70 ASP A C 1
ATOM 568 O O . ASP A 1 70 ? -37.474 29.396 25.422 1.00 36.72 70 ASP A O 1
ATOM 572 N N . PRO A 1 71 ? -39.393 29.469 26.581 1.00 31.70 71 PRO A N 1
ATOM 573 C CA . PRO A 1 71 ? -39.948 30.570 25.790 1.00 31.70 71 PRO A CA 1
ATOM 574 C C . PRO A 1 71 ? -39.243 31.916 26.019 1.00 31.70 71 PRO A C 1
ATOM 576 O O . PRO A 1 71 ? -39.485 32.860 25.274 1.00 31.70 71 PRO A O 1
ATOM 579 N N . SER A 1 72 ? -38.416 32.041 27.067 1.00 34.12 72 SER A N 1
ATOM 580 C CA . SER A 1 72 ? -37.792 33.313 27.465 1.00 34.12 72 SER A CA 1
ATOM 581 C C . SER A 1 72 ? -36.439 33.587 26.793 1.00 34.12 72 SER A C 1
ATOM 583 O O . SER A 1 72 ? -35.935 34.710 26.846 1.00 34.12 72 SER A O 1
ATOM 585 N N . ARG A 1 73 ? -35.854 32.578 26.134 1.00 40.81 73 ARG A N 1
ATOM 586 C CA . ARG A 1 73 ? -34.602 32.661 25.369 1.00 40.81 73 ARG A CA 1
ATOM 587 C C . ARG A 1 73 ? -34.776 31.883 24.067 1.00 40.81 73 ARG A C 1
ATOM 589 O O . ARG A 1 73 ? -34.789 30.657 24.093 1.00 40.81 73 ARG A O 1
ATOM 596 N N . GLY A 1 74 ? -34.923 32.608 22.956 1.00 34.72 74 GLY A N 1
ATOM 597 C CA . GLY A 1 74 ? -35.370 32.066 21.666 1.00 34.72 74 GLY A CA 1
ATOM 598 C C . GLY A 1 74 ? -34.725 30.735 21.255 1.00 34.72 74 GLY A C 1
ATOM 599 O O . GLY A 1 74 ? -33.501 30.631 21.194 1.00 34.72 74 GLY A O 1
ATOM 600 N N . ASP A 1 75 ? -35.579 29.745 20.977 1.00 33.03 75 ASP A N 1
ATOM 601 C CA . ASP A 1 75 ? -35.306 28.445 20.339 1.00 33.03 75 ASP A CA 1
ATOM 602 C C . ASP A 1 75 ? -34.069 27.650 20.803 1.00 33.03 75 ASP A C 1
ATOM 604 O O . ASP A 1 75 ? -33.505 26.836 20.068 1.00 33.03 75 ASP A O 1
ATOM 608 N N . LEU A 1 76 ? -33.695 27.773 22.079 1.00 41.62 76 LEU A N 1
ATOM 609 C CA . LEU A 1 76 ? -32.760 26.843 22.715 1.00 41.62 76 LEU A CA 1
ATOM 610 C C . LEU A 1 76 ? -33.506 25.666 23.351 1.00 41.62 76 LEU A C 1
ATOM 612 O O . LEU A 1 76 ? -33.816 25.664 24.543 1.00 41.62 76 LEU A O 1
ATOM 616 N N . SER A 1 77 ? -33.743 24.619 22.556 1.00 40.41 77 SER A N 1
ATOM 617 C CA . SER A 1 77 ? -34.166 23.323 23.094 1.00 40.41 77 SER A CA 1
ATOM 618 C C . SER A 1 77 ? -33.106 22.783 24.062 1.00 40.41 77 SER A C 1
ATOM 620 O O . SER A 1 77 ? -31.920 22.771 23.730 1.00 40.41 77 SER A O 1
ATOM 622 N N . GLN A 1 78 ? -33.518 22.278 25.221 1.00 44.09 78 GLN A N 1
ATOM 623 C CA . GLN A 1 78 ? -32.640 21.565 26.152 1.00 44.09 78 GLN A CA 1
ATOM 624 C C . GLN A 1 78 ? -33.041 20.091 26.203 1.00 44.09 78 GLN A C 1
ATOM 626 O O . GLN A 1 78 ? -34.226 19.765 26.298 1.00 44.09 78 GLN A O 1
ATOM 631 N N . THR A 1 79 ? -32.059 19.192 26.142 1.00 39.50 79 THR A N 1
ATOM 632 C CA . THR A 1 79 ? -32.272 17.752 26.351 1.00 39.50 79 THR A CA 1
ATOM 633 C C . THR A 1 79 ? -31.747 17.370 27.723 1.00 39.50 79 THR A C 1
ATOM 635 O O . THR A 1 79 ? -30.550 17.511 27.973 1.00 39.50 79 THR A O 1
ATOM 638 N N . GLY A 1 80 ? -32.635 16.900 28.597 1.00 43.62 80 GLY A N 1
ATOM 639 C CA . GLY A 1 80 ? -32.261 16.353 29.900 1.00 43.62 80 GLY A CA 1
ATOM 640 C C . GLY A 1 80 ? -32.095 14.838 29.833 1.00 43.62 80 GLY A C 1
ATOM 641 O O . GLY A 1 80 ? -32.939 14.163 29.243 1.00 43.62 80 GLY A O 1
ATOM 642 N N . CYS A 1 81 ? -31.037 14.317 30.455 1.00 39.72 81 CYS A N 1
ATOM 643 C CA . CYS A 1 81 ? -30.911 12.895 30.771 1.00 39.72 81 CYS A CA 1
ATOM 644 C C . CYS A 1 81 ? -30.980 12.711 32.293 1.00 39.72 81 CYS A C 1
ATOM 646 O O . CYS A 1 81 ? -30.327 13.450 33.039 1.00 39.72 81 CYS A O 1
ATOM 648 N N . PHE A 1 82 ? -31.787 11.750 32.744 1.00 43.44 82 PHE A N 1
ATOM 649 C CA . PHE A 1 82 ? -32.038 11.478 34.157 1.00 43.44 82 PHE A CA 1
ATOM 650 C C . PHE A 1 82 ? -31.311 10.201 34.576 1.00 43.44 82 PHE A C 1
ATOM 652 O O . PHE A 1 82 ? -31.542 9.144 33.999 1.00 43.44 82 PHE A O 1
ATOM 659 N N . GLN A 1 83 ? -30.454 10.295 35.593 1.00 40.19 83 GLN A N 1
ATOM 660 C CA . GLN A 1 83 ? -29.797 9.140 36.204 1.00 40.19 83 GLN A CA 1
ATOM 661 C C . GLN A 1 83 ? -30.272 8.945 37.641 1.00 40.19 83 GLN A C 1
ATOM 663 O O . GLN A 1 83 ? -30.397 9.902 38.413 1.00 40.19 83 GLN A O 1
ATOM 668 N N . LEU A 1 84 ? -30.520 7.683 37.982 1.00 39.53 84 LEU A N 1
ATOM 669 C CA . LEU A 1 84 ? -30.928 7.228 39.303 1.00 39.53 84 LEU A CA 1
ATOM 670 C C . LEU A 1 84 ? -29.735 6.691 40.083 1.00 39.53 84 LEU A C 1
ATOM 672 O O . LEU A 1 84 ? -29.056 5.781 39.615 1.00 39.53 84 LEU A O 1
ATOM 676 N N . ASN A 1 85 ? -29.535 7.215 41.291 1.00 42.09 85 ASN A N 1
ATOM 677 C CA . ASN A 1 85 ? -28.576 6.672 42.244 1.00 42.09 85 ASN A CA 1
ATOM 678 C C . ASN A 1 85 ? -29.322 5.820 43.277 1.00 42.09 85 ASN A C 1
ATOM 680 O O . ASN A 1 85 ? -30.224 6.305 43.972 1.00 42.09 85 ASN A O 1
ATOM 684 N N . TYR A 1 86 ? -28.938 4.550 43.354 1.00 38.38 86 TYR A N 1
ATOM 685 C CA . TYR A 1 86 ? -29.522 3.540 44.231 1.00 38.38 86 TYR A CA 1
ATOM 686 C C . TYR A 1 86 ? -28.586 3.270 45.415 1.00 38.38 86 TYR A C 1
ATOM 688 O O . TYR A 1 86 ? -27.368 3.319 45.251 1.00 38.38 86 TYR A O 1
ATOM 696 N N . ASP A 1 87 ? -29.143 3.012 46.597 1.00 41.12 87 ASP A N 1
ATOM 697 C CA . ASP A 1 87 ? -28.381 2.592 47.778 1.00 41.12 87 ASP A CA 1
ATOM 698 C C . ASP A 1 87 ? -28.400 1.064 47.874 1.00 41.12 87 ASP A C 1
ATOM 700 O O . ASP A 1 87 ? -29.395 0.468 48.301 1.00 41.12 87 ASP A O 1
ATOM 704 N N . ASP A 1 88 ? -27.308 0.435 47.435 1.00 42.75 88 ASP A N 1
ATOM 705 C CA . ASP A 1 88 ? -27.181 -1.023 47.327 1.00 42.75 88 ASP A CA 1
ATOM 706 C C . ASP A 1 88 ? -27.302 -1.750 48.684 1.00 42.75 88 ASP A C 1
ATOM 708 O O . ASP A 1 88 ? -27.653 -2.930 48.707 1.00 42.75 88 ASP A O 1
ATOM 712 N N . GLU A 1 89 ? -27.069 -1.074 49.820 1.00 43.06 89 GLU A N 1
ATOM 713 C CA . GLU A 1 89 ? -27.220 -1.680 51.156 1.00 43.06 89 GLU A CA 1
ATOM 714 C C . GLU A 1 89 ? -28.672 -1.686 51.658 1.00 43.06 89 GLU A C 1
ATOM 716 O O . GLU A 1 89 ? -29.057 -2.567 52.430 1.00 43.06 89 GLU A O 1
ATOM 721 N N . LYS A 1 90 ? -29.486 -0.707 51.241 1.00 41.59 90 LYS A N 1
ATOM 722 C CA . LYS A 1 90 ? -30.862 -0.509 51.743 1.00 41.59 90 LYS A CA 1
ATOM 723 C C . LYS A 1 90 ? -31.949 -0.834 50.728 1.00 41.59 90 LYS A C 1
ATOM 725 O O . LYS A 1 90 ? -33.117 -0.904 51.099 1.00 41.59 90 LYS A O 1
ATOM 730 N N . ASN A 1 91 ? -31.567 -1.049 49.470 1.00 42.22 91 ASN A N 1
ATOM 731 C CA . ASN A 1 91 ? -32.470 -1.323 48.358 1.00 42.22 91 ASN A CA 1
ATOM 732 C C . ASN A 1 91 ? -33.534 -0.216 48.160 1.00 42.22 91 ASN A C 1
ATOM 734 O O . ASN A 1 91 ? -34.688 -0.495 47.836 1.00 42.22 91 ASN A O 1
ATOM 738 N N . GLU A 1 92 ? -33.136 1.047 48.368 1.00 37.84 92 GLU A N 1
ATOM 739 C CA . GLU A 1 92 ? -33.955 2.243 48.130 1.00 37.84 92 GLU A CA 1
ATOM 740 C C . GLU A 1 92 ? -33.240 3.248 47.197 1.00 37.84 92 GLU A C 1
ATOM 742 O O . GLU A 1 92 ? -32.016 3.399 47.258 1.00 37.84 92 GLU A O 1
ATOM 747 N N . PRO A 1 93 ? -33.981 4.011 46.369 1.00 39.59 93 PRO A N 1
ATOM 748 C CA . PRO A 1 93 ? -33.421 5.111 45.584 1.00 39.59 93 PRO A CA 1
ATOM 749 C C . PRO A 1 93 ? -33.123 6.342 46.465 1.00 39.59 93 PRO A C 1
ATOM 751 O O . PRO A 1 93 ? -34.013 6.866 47.139 1.00 39.59 93 PRO A O 1
ATOM 754 N N . GLN A 1 94 ? -31.882 6.847 46.426 1.00 41.50 94 GLN A N 1
ATOM 755 C CA . GLN A 1 94 ? -31.448 8.005 47.228 1.00 41.50 94 GLN A CA 1
ATOM 756 C C . GLN A 1 94 ? -31.592 9.353 46.507 1.00 41.50 94 GLN A C 1
ATOM 758 O O . GLN A 1 94 ? -31.977 10.348 47.135 1.00 41.50 94 GLN A O 1
ATOM 763 N N . SER A 1 95 ? -31.259 9.420 45.212 1.00 43.66 95 SER A N 1
ATOM 764 C CA . SER A 1 95 ? -31.329 10.668 44.441 1.00 43.66 95 SER A CA 1
ATOM 765 C C . SER A 1 95 ? -31.575 10.463 42.946 1.00 43.66 95 SER A C 1
ATOM 767 O O . SER A 1 95 ? -31.163 9.471 42.342 1.00 43.66 95 SER A O 1
ATOM 769 N N . ILE A 1 96 ? -32.235 11.456 42.343 1.00 43.47 96 ILE A N 1
ATOM 770 C CA . ILE A 1 96 ? -32.360 11.612 40.890 1.00 43.47 96 ILE A CA 1
ATOM 771 C C . ILE A 1 96 ? -31.476 12.789 40.486 1.00 43.47 96 ILE A C 1
ATOM 773 O O . ILE A 1 96 ? -31.641 13.903 40.994 1.00 43.47 96 ILE A O 1
ATOM 777 N N . THR A 1 97 ? -30.549 12.541 39.563 1.00 42.72 97 THR A N 1
ATOM 778 C CA . THR A 1 97 ? -29.684 13.569 38.975 1.00 42.72 97 THR A CA 1
ATOM 779 C C . THR A 1 97 ? -30.179 13.877 37.567 1.00 42.72 97 THR A C 1
ATOM 781 O O . THR A 1 97 ? -30.280 12.970 36.742 1.00 42.72 97 THR A O 1
ATOM 784 N N . CYS A 1 98 ? -30.473 15.144 37.274 1.00 41.38 98 CYS A N 1
ATOM 785 C CA . CYS A 1 98 ? -30.789 15.587 35.915 1.00 41.38 98 CYS A CA 1
ATOM 786 C C . CYS A 1 98 ? -29.607 16.371 35.346 1.00 41.38 98 CYS A C 1
ATOM 788 O O . CYS A 1 98 ? -29.253 17.431 35.869 1.00 41.38 98 CYS A O 1
ATOM 790 N N . ASN A 1 99 ? -29.022 15.861 34.263 1.00 47.06 99 ASN A N 1
ATOM 791 C CA . ASN A 1 99 ? -28.027 16.586 33.483 1.00 47.06 99 ASN A CA 1
ATOM 792 C C . AS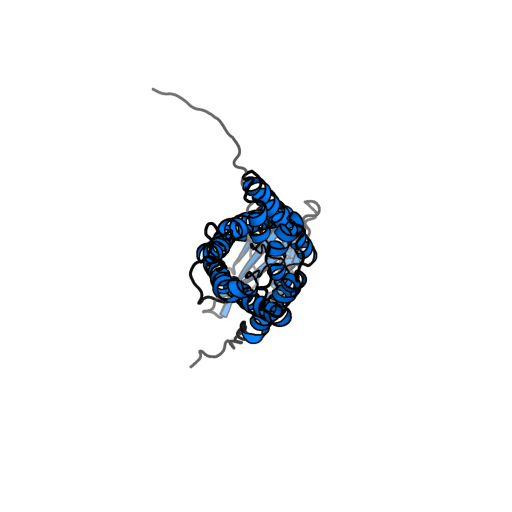N A 1 99 ? -28.744 17.276 32.317 1.00 47.06 99 ASN A C 1
ATOM 794 O O . ASN A 1 99 ? -29.152 16.619 31.356 1.00 47.06 99 ASN A O 1
ATOM 798 N N . LEU A 1 100 ? -28.916 18.597 32.413 1.00 44.31 100 LEU A N 1
ATOM 799 C CA . LEU A 1 100 ? -29.463 19.423 31.337 1.00 44.31 100 LEU A CA 1
ATOM 800 C C . LEU A 1 100 ? -28.343 19.837 30.380 1.00 44.31 100 LEU A C 1
ATOM 802 O O . LEU A 1 100 ? -27.533 20.712 30.685 1.00 44.31 100 LEU A O 1
ATOM 806 N N . GLU A 1 101 ? -28.316 19.228 29.196 1.00 46.59 101 GLU A N 1
ATOM 807 C CA . GLU A 1 101 ? -27.416 19.638 28.122 1.00 46.59 101 GLU A CA 1
ATOM 808 C C . GLU A 1 101 ? -28.130 20.616 27.182 1.00 46.59 101 GLU A C 1
ATOM 810 O O . GLU A 1 101 ? -29.106 20.273 26.507 1.00 46.59 101 GLU A O 1
ATOM 815 N N . SER A 1 102 ? -27.618 21.847 27.121 1.00 42.72 102 SER A N 1
ATOM 816 C CA . SER A 1 102 ? -28.037 22.836 26.126 1.00 42.72 102 SER A CA 1
ATOM 817 C C . SER A 1 102 ? -27.575 22.417 24.729 1.00 42.72 102 SER A C 1
ATOM 819 O O . SER A 1 102 ? -26.397 22.094 24.541 1.00 42.72 102 SER A O 1
ATOM 821 N N . THR A 1 103 ? -28.459 22.490 23.725 1.00 38.72 103 THR A N 1
ATOM 822 C CA . THR A 1 103 ? -28.092 22.209 22.324 1.00 38.72 103 THR A CA 1
ATOM 823 C C . THR A 1 103 ? -26.925 23.082 21.854 1.00 38.72 103 THR A C 1
ATOM 825 O O . THR A 1 103 ? -26.077 22.598 21.112 1.00 38.72 103 THR A O 1
ATOM 828 N N . ALA A 1 104 ? -26.787 24.315 22.359 1.00 34.53 104 ALA A N 1
ATOM 829 C CA . ALA A 1 104 ? -25.628 25.160 22.066 1.00 34.53 104 ALA A CA 1
ATOM 830 C C . ALA A 1 104 ? -24.300 24.523 22.523 1.00 34.53 104 ALA A C 1
ATOM 832 O O . ALA A 1 104 ? -23.323 24.560 21.783 1.00 34.53 104 ALA A O 1
ATOM 833 N N . ILE A 1 105 ? -24.261 23.885 23.700 1.00 42.25 105 ILE A N 1
ATOM 834 C CA . ILE A 1 105 ? -23.057 23.204 24.209 1.00 42.25 105 ILE A CA 1
ATOM 835 C C . ILE A 1 105 ? -22.730 21.976 23.352 1.00 42.25 105 ILE A C 1
ATOM 837 O O . ILE A 1 105 ? -21.557 21.743 23.075 1.00 42.25 105 ILE A O 1
ATOM 841 N N . LYS A 1 106 ? -23.734 21.243 22.847 1.00 36.72 106 LYS A N 1
ATOM 842 C CA . LYS A 1 106 ? -23.511 20.186 21.842 1.00 36.72 106 LYS A CA 1
ATOM 843 C C . LYS A 1 106 ? -22.932 20.751 20.547 1.00 36.72 106 LYS A C 1
ATOM 845 O O . LYS A 1 106 ? -21.933 20.229 20.072 1.00 36.72 106 LYS A O 1
ATOM 850 N N . THR A 1 107 ? -23.471 21.850 20.022 1.00 33.16 107 THR A N 1
ATOM 851 C CA . THR A 1 107 ? -22.945 22.496 18.807 1.00 33.16 107 THR A CA 1
ATOM 852 C C . THR A 1 107 ? -21.507 22.994 18.987 1.00 33.16 107 THR A C 1
ATOM 854 O O . THR A 1 107 ? -20.672 22.753 18.120 1.00 33.16 107 THR A O 1
ATOM 857 N N . TYR A 1 108 ? -21.174 23.624 20.120 1.00 33.81 108 TYR A N 1
ATOM 858 C CA . TYR A 1 108 ? -19.799 24.052 20.407 1.00 33.81 108 TYR A CA 1
ATOM 859 C C . TYR A 1 108 ? -18.856 22.870 20.673 1.00 33.81 108 TYR A C 1
ATOM 861 O O . TYR A 1 108 ? -17.738 22.879 20.169 1.00 33.81 108 TYR A O 1
ATOM 869 N N . SER A 1 109 ? -19.292 21.840 21.405 1.00 33.78 109 SER A N 1
ATOM 870 C CA . SER A 1 109 ? -18.507 20.618 21.635 1.00 33.78 109 SER A CA 1
ATOM 871 C C . SER A 1 109 ? -18.201 19.900 20.320 1.00 33.78 109 SER A C 1
ATOM 873 O O . SER A 1 109 ? -17.048 19.561 20.071 1.00 33.78 109 SER A O 1
ATOM 875 N N . ASN A 1 110 ? -19.200 19.760 19.443 1.00 36.97 110 ASN A N 1
ATOM 876 C CA . ASN A 1 110 ? -19.034 19.185 18.111 1.00 36.97 110 ASN A CA 1
ATOM 877 C C . ASN A 1 110 ? -18.078 20.036 17.268 1.00 36.97 110 ASN A C 1
ATOM 879 O O . ASN A 1 110 ? -17.107 19.498 16.766 1.00 36.97 110 ASN A O 1
ATOM 883 N N . CYS A 1 111 ? -18.235 21.364 17.230 1.00 30.92 111 CYS A N 1
ATOM 884 C CA . CYS A 1 111 ? -17.312 22.254 16.514 1.00 30.92 111 CYS A CA 1
ATOM 885 C C . CYS A 1 111 ? -15.856 22.151 17.039 1.00 30.92 111 CYS A C 1
ATOM 887 O O . CYS A 1 111 ? -14.899 22.134 16.266 1.00 30.92 111 CYS A O 1
ATOM 889 N N . PHE A 1 112 ? -15.662 21.980 18.354 1.00 36.75 112 PHE A N 1
ATOM 890 C CA . PHE A 1 112 ? -14.348 21.699 18.951 1.00 36.75 112 PHE A CA 1
ATOM 891 C C . PHE A 1 112 ? -13.855 20.249 18.757 1.00 36.75 112 PHE A C 1
ATOM 893 O O . PHE A 1 112 ? -12.660 20.000 18.927 1.00 36.75 112 PHE A O 1
ATOM 900 N N . GLN A 1 113 ? -14.722 19.291 18.415 1.00 36.47 113 GLN A N 1
ATOM 901 C CA . GLN A 1 113 ? -14.352 17.930 17.998 1.00 36.47 113 GLN A CA 1
ATOM 902 C C . GLN A 1 113 ? -14.056 17.853 16.490 1.00 36.47 113 GLN A C 1
ATOM 904 O O . GLN A 1 113 ? -13.127 17.153 16.092 1.00 36.47 113 GLN A O 1
ATOM 909 N N . ASP A 1 114 ? -14.749 18.637 15.667 1.00 41.00 114 ASP A N 1
ATOM 910 C CA . ASP A 1 114 ? -14.482 18.829 14.238 1.00 41.00 114 ASP A CA 1
ATOM 911 C C . ASP A 1 114 ? -13.118 19.507 14.028 1.00 41.00 114 ASP A C 1
ATOM 913 O O . ASP A 1 114 ? -12.373 19.139 13.128 1.00 41.00 114 ASP A O 1
ATOM 917 N N . LEU A 1 115 ? -12.712 20.409 14.932 1.00 44.72 115 LEU A N 1
ATOM 918 C CA . LEU A 1 115 ? -11.342 20.944 14.988 1.00 44.72 115 LEU A CA 1
ATOM 919 C C . LEU A 1 115 ? -10.281 19.921 15.449 1.00 44.72 115 LEU A C 1
ATOM 921 O O . LEU A 1 115 ? -9.088 20.153 15.253 1.00 44.72 115 LEU A O 1
ATOM 925 N N . LYS A 1 116 ? -10.682 18.808 16.080 1.00 51.59 116 LYS A N 1
ATOM 926 C CA . LYS A 1 116 ? -9.774 17.748 16.567 1.00 51.59 116 LYS A CA 1
ATOM 927 C C . LYS A 1 116 ? -9.698 16.535 15.644 1.00 51.59 116 LYS A C 1
ATOM 929 O O . LYS A 1 116 ? -8.762 15.749 15.776 1.00 51.59 116 LYS A O 1
ATOM 934 N N . THR A 1 117 ? -10.661 16.351 14.743 1.00 64.56 117 THR A N 1
ATOM 935 C CA . THR A 1 117 ? -10.687 15.215 13.818 1.00 64.56 117 THR A CA 1
ATOM 936 C C . THR A 1 117 ? -10.294 15.670 12.409 1.00 64.56 117 THR A C 1
ATOM 938 O O . THR A 1 117 ? -10.861 16.628 11.896 1.00 64.56 117 THR A O 1
ATOM 941 N N . PRO A 1 118 ? -9.325 15.010 11.746 1.00 80.56 118 PRO A N 1
ATOM 942 C CA . PRO A 1 118 ? -8.887 15.430 10.421 1.00 80.56 118 PRO A CA 1
ATOM 943 C C . PRO A 1 118 ? -10.024 15.385 9.393 1.00 80.56 118 PRO A C 1
ATOM 945 O O . PRO A 1 118 ? -10.622 14.326 9.145 1.00 80.56 118 PRO A O 1
ATOM 948 N N . GLY A 1 119 ? -10.296 16.532 8.772 1.00 87.75 119 GLY A N 1
ATOM 949 C CA . GLY A 1 119 ? -11.277 16.676 7.704 1.00 87.75 119 GLY A CA 1
ATOM 950 C C . GLY A 1 119 ? -10.831 15.997 6.400 1.00 87.75 119 GLY A C 1
ATOM 951 O O . GLY A 1 119 ? -9.661 15.626 6.251 1.00 87.75 119 GLY A O 1
ATOM 952 N N . PRO A 1 120 ? -11.735 15.849 5.410 1.00 87.88 120 PRO A N 1
ATOM 953 C CA . PRO A 1 120 ? -11.438 15.148 4.158 1.00 87.88 120 PRO A CA 1
ATOM 954 C C . PRO A 1 120 ? -10.203 15.679 3.418 1.00 87.88 120 PRO A C 1
ATOM 956 O O . PRO A 1 120 ? -9.444 14.879 2.883 1.00 87.88 120 PRO A O 1
ATOM 959 N N . TYR A 1 121 ? -9.958 16.996 3.449 1.00 92.81 121 TYR A N 1
ATOM 960 C CA . TYR A 1 121 ? -8.811 17.625 2.780 1.00 92.81 121 TYR A CA 1
ATOM 961 C C . TYR A 1 121 ? -7.461 17.317 3.457 1.00 92.81 121 TYR A C 1
ATOM 963 O O . TYR A 1 121 ? -6.453 17.125 2.780 1.00 92.81 121 TYR A O 1
ATOM 971 N N . GLN A 1 122 ? -7.428 17.229 4.793 1.00 95.00 122 GLN A N 1
ATOM 972 C CA . GLN A 1 122 ? -6.222 16.848 5.543 1.00 95.00 122 GLN A CA 1
ATOM 973 C C . GLN A 1 122 ? -5.896 15.380 5.283 1.00 95.00 122 GLN A C 1
ATOM 975 O O . GLN A 1 122 ? -4.743 15.024 5.056 1.00 95.00 122 GLN A O 1
ATOM 980 N N . LYS A 1 123 ? -6.936 14.542 5.250 1.00 95.69 123 LYS A N 1
ATOM 981 C CA . LYS A 1 123 ? -6.837 13.119 4.931 1.00 95.69 123 LYS A CA 1
ATOM 982 C C . LYS A 1 123 ? -6.349 12.876 3.504 1.00 95.69 123 LYS A C 1
ATOM 984 O O . LYS A 1 123 ? -5.422 12.097 3.318 1.00 95.69 123 LYS A O 1
ATOM 989 N N . SER A 1 124 ? -6.903 13.576 2.514 1.00 96.75 124 SER A N 1
ATOM 990 C CA . SER A 1 124 ? -6.473 13.463 1.116 1.00 96.75 124 SER A CA 1
ATOM 991 C C . SER A 1 124 ? -5.041 13.957 0.905 1.00 96.75 124 SER A C 1
ATOM 993 O O . SER A 1 124 ? -4.268 13.314 0.201 1.00 96.75 124 SER A O 1
ATOM 995 N N . LEU A 1 125 ? -4.653 15.067 1.548 1.00 97.69 125 LEU A N 1
ATOM 996 C CA . LEU A 1 125 ? -3.281 15.575 1.484 1.00 97.69 125 LEU A CA 1
ATOM 997 C C . LEU A 1 125 ? -2.289 14.612 2.153 1.00 97.69 125 LEU A C 1
ATOM 999 O O . LEU A 1 125 ? -1.200 14.403 1.624 1.00 97.69 125 LEU A O 1
ATOM 1003 N N . ALA A 1 126 ? -2.671 13.992 3.273 1.00 98.12 126 ALA A N 1
ATOM 1004 C CA . ALA A 1 126 ? -1.862 12.967 3.919 1.00 98.12 126 ALA A CA 1
ATOM 1005 C C . ALA A 1 126 ? -1.689 11.729 3.022 1.00 98.12 126 ALA A C 1
ATOM 1007 O O . ALA A 1 126 ? -0.563 11.288 2.812 1.00 98.12 126 ALA A O 1
ATOM 1008 N N . GLU A 1 127 ? -2.762 11.210 2.421 1.00 98.50 127 GLU A N 1
ATOM 1009 C CA . GLU A 1 127 ? -2.675 10.086 1.477 1.00 98.50 127 GLU A CA 1
ATOM 1010 C C . GLU A 1 127 ? -1.828 10.412 0.238 1.00 98.50 127 GLU A C 1
ATOM 1012 O O . GLU A 1 127 ? -1.026 9.582 -0.192 1.00 98.50 127 GLU A O 1
ATOM 1017 N N . PHE A 1 128 ? -1.941 11.631 -0.299 1.00 98.69 128 PHE A N 1
ATOM 1018 C CA . PHE A 1 128 ? -1.100 12.114 -1.397 1.00 98.69 128 PHE A CA 1
ATOM 1019 C C . PHE A 1 128 ? 0.384 12.154 -1.009 1.00 98.69 128 PHE A C 1
ATOM 1021 O O . PHE A 1 128 ? 1.202 11.505 -1.660 1.00 98.69 128 PHE A O 1
ATOM 1028 N N . LEU A 1 129 ? 0.735 12.873 0.064 1.00 98.50 129 LEU A N 1
ATOM 1029 C CA . LEU A 1 129 ? 2.126 13.041 0.500 1.00 98.50 129 LEU A CA 1
ATOM 1030 C C . LEU A 1 129 ? 2.759 11.709 0.923 1.00 98.50 129 LEU A C 1
ATOM 1032 O O . LEU A 1 129 ? 3.909 11.443 0.580 1.00 98.50 129 LEU A O 1
ATOM 1036 N N . GLY A 1 130 ? 2.008 10.848 1.613 1.00 98.38 130 GLY A N 1
ATOM 1037 C CA . GLY A 1 130 ? 2.488 9.530 2.011 1.00 98.38 130 GLY A CA 1
ATOM 1038 C C . GLY A 1 130 ? 2.754 8.638 0.802 1.00 98.38 130 GLY A C 1
ATOM 1039 O O . GLY A 1 130 ? 3.835 8.067 0.692 1.00 98.38 130 GLY A O 1
ATOM 1040 N N . THR A 1 131 ? 1.837 8.579 -0.168 1.00 98.62 131 THR A N 1
ATOM 1041 C CA . THR A 1 131 ? 2.042 7.748 -1.369 1.00 98.62 131 THR A CA 1
ATOM 1042 C C . THR A 1 131 ? 3.145 8.299 -2.282 1.00 98.62 131 THR A C 1
ATOM 1044 O O . THR A 1 131 ? 3.875 7.519 -2.895 1.00 98.62 131 THR A O 1
ATOM 1047 N N . LEU A 1 132 ? 3.323 9.625 -2.325 1.00 98.31 132 LEU A N 1
ATOM 1048 C CA . LEU A 1 132 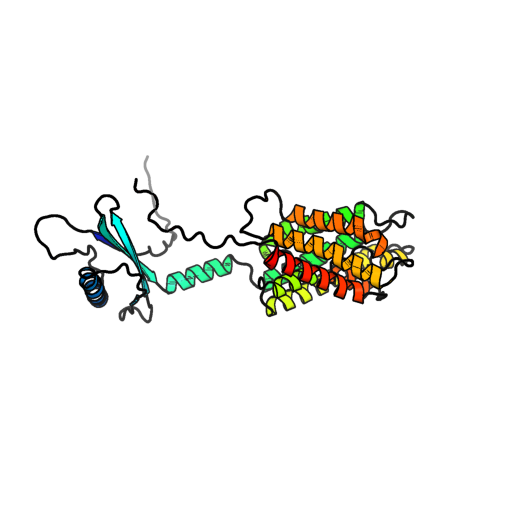? 4.442 10.295 -2.998 1.00 98.31 132 LEU A CA 1
ATOM 1049 C C . LEU A 1 132 ? 5.781 9.859 -2.404 1.00 98.31 132 LEU A C 1
ATOM 1051 O O . LEU A 1 132 ? 6.624 9.334 -3.132 1.00 98.31 132 LEU A O 1
ATOM 1055 N N . ILE A 1 133 ? 5.967 10.031 -1.092 1.00 97.62 133 ILE A N 1
ATOM 1056 C CA . ILE A 1 133 ? 7.227 9.690 -0.417 1.00 97.62 133 ILE A CA 1
ATOM 1057 C C . ILE A 1 133 ? 7.473 8.178 -0.481 1.00 97.62 133 ILE A C 1
ATOM 1059 O O . ILE A 1 133 ? 8.589 7.762 -0.788 1.00 97.62 133 ILE A O 1
ATOM 1063 N N . LEU A 1 134 ? 6.434 7.359 -0.276 1.00 96.69 134 LEU A N 1
ATOM 1064 C CA . LEU A 1 134 ? 6.514 5.902 -0.390 1.00 96.69 134 LEU A CA 1
ATOM 1065 C C . LEU A 1 134 ? 7.008 5.474 -1.773 1.00 96.69 134 LEU A C 1
ATOM 1067 O O . LEU A 1 134 ? 7.928 4.669 -1.863 1.00 96.69 134 LEU A O 1
ATOM 1071 N N . THR A 1 135 ? 6.430 6.026 -2.843 1.00 95.31 135 THR A N 1
ATOM 1072 C CA . THR A 1 135 ? 6.813 5.673 -4.217 1.00 95.31 135 THR A CA 1
ATOM 1073 C C . THR A 1 135 ? 8.227 6.152 -4.532 1.00 95.31 135 THR A C 1
ATOM 1075 O O . THR A 1 135 ? 9.023 5.368 -5.043 1.00 95.31 135 THR A O 1
ATOM 1078 N N . LEU A 1 136 ? 8.572 7.391 -4.161 1.00 93.12 136 LEU A N 1
ATOM 1079 C CA . LEU A 1 136 ? 9.910 7.961 -4.341 1.00 93.12 136 LEU A CA 1
ATOM 1080 C C . LEU A 1 136 ? 10.993 7.097 -3.672 1.00 93.12 136 LEU A C 1
ATOM 1082 O O . LEU A 1 136 ? 11.952 6.698 -4.329 1.00 93.12 136 LEU A O 1
ATOM 1086 N N . TYR A 1 137 ? 10.830 6.765 -2.389 1.00 90.88 137 TYR A N 1
ATOM 1087 C CA . TYR A 1 137 ? 11.826 6.003 -1.629 1.00 90.88 137 TYR A CA 1
ATOM 1088 C C . TYR A 1 137 ? 11.853 4.520 -2.015 1.00 90.88 137 TYR A C 1
ATOM 1090 O O . TYR A 1 137 ? 12.934 3.977 -2.231 1.00 90.88 137 TYR A O 1
ATOM 1098 N N . ALA A 1 138 ? 10.696 3.859 -2.148 1.00 87.44 138 ALA A N 1
ATOM 1099 C CA . ALA A 1 138 ? 10.646 2.436 -2.492 1.00 87.44 138 ALA A CA 1
ATOM 1100 C C . ALA A 1 138 ? 11.182 2.151 -3.905 1.00 87.44 138 ALA A C 1
ATOM 1102 O O . ALA A 1 138 ? 11.780 1.100 -4.123 1.00 87.44 138 ALA A O 1
ATOM 1103 N N . CYS A 1 139 ? 11.005 3.080 -4.852 1.00 86.25 139 CYS A N 1
ATOM 1104 C CA . CYS A 1 139 ? 11.605 2.961 -6.179 1.00 86.25 139 CYS A CA 1
ATOM 1105 C C . CYS A 1 139 ? 13.097 3.322 -6.163 1.00 86.25 139 CYS A C 1
ATOM 1107 O O . CYS A 1 139 ? 13.889 2.586 -6.736 1.00 86.25 139 CYS A O 1
ATOM 1109 N N . SER A 1 140 ? 13.495 4.397 -5.469 1.00 84.81 140 SER A N 1
ATOM 1110 C CA . SER A 1 140 ? 14.897 4.846 -5.400 1.00 84.81 140 SER A CA 1
ATOM 1111 C C . SER A 1 140 ? 15.821 3.816 -4.740 1.00 84.81 140 SER A C 1
ATOM 1113 O O . SER A 1 140 ? 16.852 3.459 -5.299 1.00 84.81 140 SER A O 1
ATOM 1115 N N . ILE A 1 141 ? 15.428 3.268 -3.583 1.00 80.12 141 ILE A N 1
ATOM 1116 C CA . ILE A 1 141 ? 16.232 2.271 -2.851 1.00 80.12 141 ILE A CA 1
ATOM 1117 C C . ILE A 1 141 ? 16.235 0.907 -3.575 1.00 80.12 141 ILE A C 1
ATOM 1119 O O . ILE A 1 141 ? 17.128 0.085 -3.365 1.00 80.12 141 ILE A O 1
ATOM 1123 N N . GLY A 1 142 ? 15.240 0.664 -4.433 1.00 69.06 142 GLY A N 1
ATOM 1124 C CA . GLY A 1 142 ? 15.158 -0.525 -5.277 1.00 69.06 142 GLY A CA 1
ATOM 1125 C C . GLY A 1 142 ? 16.069 -0.493 -6.508 1.00 69.06 142 GLY A C 1
ATOM 1126 O O . GLY A 1 142 ? 16.260 -1.546 -7.110 1.00 69.06 142 GLY A O 1
ATOM 1127 N N . LEU A 1 143 ? 16.639 0.663 -6.874 1.00 74.06 143 LEU A N 1
ATOM 1128 C CA . LEU A 1 143 ? 17.522 0.774 -8.036 1.00 74.06 143 LEU A CA 1
ATOM 1129 C C . LEU A 1 143 ? 18.787 -0.091 -7.858 1.00 74.06 143 LEU A C 1
ATOM 1131 O O . LEU A 1 143 ? 19.448 0.004 -6.817 1.00 74.06 143 LEU A O 1
ATOM 1135 N N . PRO A 1 144 ? 19.170 -0.903 -8.861 1.00 61.62 144 PRO A N 1
ATOM 1136 C CA . PRO A 1 144 ? 20.425 -1.641 -8.824 1.00 61.62 144 PRO A CA 1
ATOM 1137 C C . PRO A 1 144 ? 21.608 -0.672 -8.966 1.00 61.62 144 PRO A C 1
ATOM 1139 O O . PRO A 1 144 ? 21.820 -0.068 -10.013 1.00 61.62 144 PRO A O 1
ATOM 1142 N N . ILE A 1 145 ? 22.391 -0.529 -7.892 1.00 54.94 145 ILE A N 1
ATOM 1143 C CA . ILE A 1 145 ? 23.662 0.226 -7.876 1.00 54.94 145 ILE A CA 1
ATOM 1144 C C . ILE A 1 145 ? 24.841 -0.679 -8.320 1.00 54.94 145 ILE A C 1
ATOM 1146 O O . ILE A 1 145 ? 25.944 -0.204 -8.577 1.00 54.94 145 ILE A O 1
ATOM 1150 N N . SER A 1 146 ? 24.605 -1.989 -8.442 1.00 51.06 146 SER A N 1
ATOM 1151 C CA . SER A 1 146 ? 25.543 -3.015 -8.919 1.00 51.06 146 SER A CA 1
ATOM 1152 C C . SER A 1 146 ? 24.816 -4.042 -9.800 1.00 51.06 146 SER A C 1
ATOM 1154 O O . SER A 1 146 ? 23.590 -4.113 -9.778 1.00 51.06 146 SER A O 1
ATOM 1156 N N . GLU A 1 147 ? 25.558 -4.846 -10.570 1.00 52.75 147 GLU A N 1
ATOM 1157 C CA . GLU A 1 147 ? 25.019 -5.738 -11.622 1.00 52.75 147 GLU A CA 1
ATOM 1158 C C . GLU A 1 147 ? 24.120 -6.899 -11.130 1.00 52.75 147 GLU A C 1
ATOM 1160 O O . GLU A 1 147 ? 23.496 -7.587 -11.942 1.00 52.75 147 GLU A O 1
ATOM 1165 N N . ASP A 1 148 ? 24.020 -7.126 -9.817 1.00 47.78 148 ASP A N 1
ATOM 1166 C CA . ASP A 1 148 ? 23.249 -8.227 -9.231 1.00 47.78 148 ASP A CA 1
ATOM 1167 C C . ASP A 1 148 ? 21.729 -7.995 -9.324 1.00 47.78 148 ASP A C 1
ATOM 1169 O O . ASP A 1 148 ? 21.121 -7.318 -8.493 1.00 47.78 148 ASP A O 1
ATOM 1173 N N . LYS A 1 149 ? 21.092 -8.638 -10.312 1.00 51.06 149 LYS A N 1
ATOM 1174 C CA . LYS A 1 149 ? 19.638 -8.606 -10.594 1.00 51.06 149 LYS A CA 1
ATOM 1175 C C . LYS A 1 149 ? 18.766 -9.383 -9.591 1.00 51.06 149 LYS A C 1
ATOM 1177 O O . LYS A 1 149 ? 17.863 -10.127 -9.969 1.00 51.06 149 LYS A O 1
ATOM 1182 N N . VAL A 1 150 ? 19.021 -9.223 -8.299 1.00 50.28 150 VAL A N 1
ATOM 1183 C CA . VAL A 1 150 ? 18.159 -9.719 -7.215 1.00 50.28 150 VAL A CA 1
ATOM 1184 C C . VAL A 1 150 ? 17.505 -8.501 -6.560 1.00 50.28 150 VAL A C 1
ATOM 1186 O O . VAL A 1 150 ? 18.196 -7.495 -6.393 1.00 50.28 150 VAL A O 1
ATOM 1189 N N . PRO A 1 151 ? 16.220 -8.542 -6.142 1.00 57.38 151 PRO A N 1
ATOM 1190 C CA . PRO A 1 151 ? 15.655 -7.475 -5.324 1.00 57.38 151 PRO A CA 1
ATOM 1191 C C . PRO A 1 151 ? 16.559 -7.269 -4.115 1.00 57.38 151 PRO A C 1
ATOM 1193 O O . PRO A 1 151 ? 16.700 -8.165 -3.277 1.00 57.38 151 PRO A O 1
ATOM 1196 N N . SER A 1 152 ? 17.223 -6.117 -4.060 1.00 67.62 152 SER A N 1
ATOM 1197 C CA . SER A 1 152 ? 18.216 -5.882 -3.025 1.00 67.62 152 SER A CA 1
ATOM 1198 C C . SER A 1 152 ? 17.531 -5.983 -1.660 1.00 67.62 152 SER A C 1
ATOM 1200 O O . SER A 1 152 ? 16.395 -5.530 -1.470 1.00 67.62 152 SER A O 1
ATOM 1202 N N . LEU A 1 153 ? 18.222 -6.572 -0.678 1.00 81.56 153 LEU A N 1
ATOM 1203 C CA . LEU A 1 153 ? 17.753 -6.572 0.712 1.00 81.56 153 LEU A CA 1
ATOM 1204 C C . LEU A 1 153 ? 17.420 -5.133 1.159 1.00 81.56 153 LEU A C 1
ATOM 1206 O O . LEU A 1 153 ? 16.438 -4.907 1.865 1.00 81.56 153 LEU A O 1
ATOM 1210 N N . ASN A 1 154 ? 18.186 -4.166 0.641 1.00 81.56 154 ASN A N 1
ATOM 1211 C CA . ASN A 1 154 ? 17.974 -2.728 0.768 1.00 81.56 154 ASN A CA 1
ATOM 1212 C C . ASN A 1 154 ? 16.600 -2.286 0.243 1.00 81.56 154 ASN A C 1
ATOM 1214 O O . ASN A 1 154 ? 15.904 -1.582 0.961 1.00 81.56 154 ASN A O 1
ATOM 1218 N N . GLY A 1 155 ? 16.178 -2.703 -0.956 1.00 83.44 155 GLY A N 1
ATOM 1219 C CA . GLY A 1 155 ? 14.865 -2.372 -1.522 1.00 83.44 155 GLY A CA 1
ATOM 1220 C C . GLY A 1 155 ? 13.706 -2.895 -0.669 1.00 83.44 155 GLY A C 1
ATOM 1221 O O . GLY A 1 155 ? 12.776 -2.150 -0.356 1.00 83.44 155 GLY A O 1
ATOM 1222 N N . CYS A 1 156 ? 13.797 -4.149 -0.211 1.00 89.00 156 CYS A N 1
ATOM 1223 C CA . CYS A 1 156 ? 12.775 -4.762 0.645 1.00 89.00 156 CYS A CA 1
ATOM 1224 C C . CYS A 1 156 ? 12.678 -4.065 2.014 1.00 89.00 156 CYS A C 1
ATOM 1226 O O . CYS A 1 156 ? 11.586 -3.690 2.445 1.00 89.00 156 CYS A O 1
ATOM 1228 N N . LEU A 1 157 ? 13.820 -3.850 2.682 1.00 90.88 157 LEU A N 1
ATOM 1229 C CA . LEU A 1 157 ? 13.892 -3.130 3.958 1.00 90.88 157 LEU A CA 1
ATOM 1230 C C . LEU A 1 157 ? 13.464 -1.667 3.805 1.00 90.88 157 LEU A C 1
ATOM 1232 O O . LEU A 1 157 ? 12.652 -1.179 4.586 1.00 90.88 157 LEU A O 1
ATOM 1236 N N . GLY A 1 158 ? 13.977 -0.978 2.789 1.00 90.06 158 GLY A N 1
ATOM 1237 C CA . GLY A 1 158 ? 13.722 0.429 2.505 1.00 90.06 158 GLY A CA 1
ATOM 1238 C C . GLY A 1 158 ? 12.248 0.706 2.243 1.00 90.06 158 GLY A C 1
ATOM 1239 O O . GLY A 1 158 ? 11.687 1.605 2.867 1.00 90.06 158 GLY A O 1
ATOM 1240 N N . GLY A 1 159 ? 11.586 -0.098 1.404 1.00 91.62 159 GLY A N 1
ATOM 1241 C CA . GLY A 1 159 ? 10.147 0.023 1.158 1.00 91.62 159 GLY A CA 1
ATOM 1242 C C . GLY A 1 159 ? 9.310 -0.182 2.427 1.00 91.62 159 GLY A C 1
ATOM 1243 O O . GLY A 1 159 ? 8.463 0.653 2.753 1.00 91.62 159 GLY A O 1
ATOM 1244 N N . GLY A 1 160 ? 9.584 -1.246 3.191 1.00 95.56 160 GLY A N 1
ATOM 1245 C CA . GLY A 1 160 ? 8.844 -1.551 4.420 1.00 95.56 160 GLY A CA 1
ATOM 1246 C C . GLY A 1 160 ? 9.069 -0.544 5.554 1.00 95.56 160 GLY A C 1
ATOM 1247 O O . GLY A 1 160 ? 8.111 -0.111 6.196 1.00 95.56 160 GLY A O 1
ATOM 1248 N N . LEU A 1 161 ? 10.313 -0.109 5.776 1.00 96.62 161 LEU A N 1
ATOM 1249 C CA . LEU A 1 161 ? 10.649 0.902 6.786 1.00 96.62 161 LEU A CA 1
ATOM 1250 C C . LEU A 1 161 ? 10.153 2.301 6.395 1.00 96.62 161 LEU A C 1
ATOM 1252 O O . LEU A 1 161 ? 9.728 3.060 7.270 1.00 96.62 161 LEU A O 1
ATOM 1256 N N . THR A 1 162 ? 10.126 2.629 5.099 1.00 97.12 162 THR A N 1
ATOM 1257 C CA . THR A 1 162 ? 9.484 3.857 4.603 1.00 97.12 162 THR A CA 1
ATOM 1258 C C . THR A 1 162 ? 7.995 3.836 4.931 1.00 97.12 162 THR A C 1
ATOM 1260 O O . THR A 1 162 ? 7.497 4.788 5.529 1.00 97.12 162 THR A O 1
ATOM 1263 N N . LEU A 1 163 ? 7.287 2.739 4.626 1.00 97.75 163 LEU A N 1
ATOM 1264 C CA . LEU A 1 163 ? 5.868 2.619 4.965 1.00 97.75 163 LEU A CA 1
ATOM 1265 C C . LEU A 1 163 ? 5.630 2.750 6.477 1.00 97.75 163 LEU A C 1
ATOM 1267 O O . LEU A 1 163 ? 4.771 3.530 6.885 1.00 97.75 163 LEU A O 1
ATOM 1271 N N . ALA A 1 164 ? 6.412 2.054 7.309 1.00 98.06 164 ALA A N 1
ATOM 1272 C CA . ALA A 1 164 ? 6.311 2.172 8.766 1.00 98.06 164 ALA A CA 1
ATOM 1273 C C . ALA A 1 164 ? 6.478 3.624 9.238 1.00 98.06 164 ALA A C 1
ATOM 1275 O O . ALA A 1 164 ? 5.682 4.111 10.038 1.00 98.06 164 ALA A O 1
ATOM 1276 N N . THR A 1 165 ? 7.481 4.333 8.712 1.00 98.00 165 THR A N 1
ATOM 1277 C CA . THR A 1 165 ? 7.755 5.739 9.049 1.00 98.00 165 THR A CA 1
ATOM 1278 C C . THR A 1 165 ? 6.586 6.648 8.663 1.00 98.00 165 THR A C 1
ATOM 1280 O O . THR A 1 165 ? 6.147 7.467 9.467 1.00 98.00 165 THR A O 1
ATOM 1283 N N . LEU A 1 166 ? 6.014 6.467 7.471 1.00 98.00 166 LEU A N 1
ATOM 1284 C CA . LEU A 1 166 ? 4.883 7.272 7.006 1.00 98.00 166 LEU A CA 1
ATOM 1285 C C . LEU A 1 166 ? 3.606 7.006 7.813 1.00 98.00 166 LEU A C 1
ATOM 1287 O O . LEU A 1 166 ? 2.905 7.952 8.174 1.00 98.00 166 LEU A O 1
ATOM 1291 N N . ILE A 1 167 ? 3.320 5.748 8.167 1.00 97.69 167 ILE A N 1
ATOM 1292 C CA . ILE A 1 167 ? 2.185 5.414 9.042 1.00 97.69 167 ILE A CA 1
ATOM 1293 C C . ILE A 1 167 ? 2.404 6.005 10.448 1.00 97.69 167 ILE A C 1
ATOM 1295 O O . ILE A 1 167 ? 1.457 6.526 11.034 1.00 97.69 167 ILE A O 1
ATOM 1299 N N . TRP A 1 168 ? 3.636 6.015 10.971 1.00 96.50 168 TRP A N 1
ATOM 1300 C CA . TRP A 1 168 ? 3.970 6.703 12.226 1.00 96.50 168 TRP A CA 1
ATOM 1301 C C . TRP A 1 168 ? 3.678 8.208 12.172 1.00 96.50 168 TRP A C 1
ATOM 1303 O O . TRP A 1 168 ? 3.078 8.746 13.101 1.00 96.50 168 TRP A O 1
ATOM 1313 N N . CYS A 1 169 ? 4.093 8.889 11.101 1.00 96.19 169 CYS A N 1
ATOM 1314 C CA . CYS A 1 169 ? 3.963 10.342 10.981 1.00 96.19 169 CYS A CA 1
ATOM 1315 C C . CYS A 1 169 ? 2.544 10.814 10.627 1.00 96.19 169 CYS A C 1
ATOM 1317 O O . CYS A 1 169 ? 2.181 11.939 10.964 1.00 96.19 169 CYS A O 1
ATOM 1319 N N . MET A 1 170 ? 1.775 10.005 9.891 1.00 95.69 170 MET A N 1
ATOM 1320 C CA . MET A 1 170 ? 0.572 10.464 9.179 1.00 95.69 170 MET A CA 1
ATOM 1321 C C . MET A 1 170 ? -0.641 9.535 9.349 1.00 95.69 170 MET A C 1
ATOM 1323 O O . MET A 1 170 ? -1.757 9.897 8.967 1.00 95.69 170 MET A O 1
ATOM 1327 N N . GLY A 1 171 ? -0.469 8.355 9.955 1.00 92.44 171 GLY A N 1
ATOM 1328 C CA . GLY A 1 171 ? -1.550 7.395 10.199 1.00 92.44 171 GLY A CA 1
ATOM 1329 C C . GLY A 1 171 ? -2.625 7.913 11.159 1.00 92.44 171 GLY A C 1
ATOM 1330 O O . GLY A 1 171 ? -3.793 7.565 11.018 1.00 92.44 171 GLY A O 1
ATOM 1331 N N . ASN A 1 172 ? -2.278 8.825 12.070 1.00 91.31 172 ASN A N 1
ATOM 1332 C CA . ASN A 1 172 ? -3.248 9.558 12.892 1.00 91.31 172 ASN A CA 1
ATOM 1333 C C . ASN A 1 172 ? -4.106 10.554 12.082 1.00 91.31 172 ASN A C 1
ATOM 1335 O O . ASN A 1 172 ? -5.178 10.940 12.547 1.00 91.31 172 ASN A O 1
ATOM 1339 N N . VAL A 1 173 ? -3.654 10.972 10.892 1.00 94.25 173 VAL A N 1
ATOM 1340 C CA . VAL A 1 173 ? -4.390 11.886 10.011 1.00 94.25 173 VAL A CA 1
ATOM 1341 C C . VAL A 1 173 ? -5.379 11.112 9.140 1.00 94.25 173 VAL A C 1
ATOM 1343 O O . VAL A 1 173 ? -6.585 11.342 9.232 1.00 94.25 173 VAL A O 1
ATOM 1346 N N . SER A 1 174 ? -4.885 10.188 8.306 1.00 94.75 174 SER A N 1
ATOM 1347 C CA . SER A 1 174 ? -5.689 9.482 7.293 1.00 94.75 174 SER A CA 1
ATOM 1348 C C . SER A 1 174 ? -6.001 8.015 7.599 1.00 94.75 174 SER A C 1
ATOM 1350 O O . SER A 1 174 ? -6.838 7.428 6.915 1.00 94.75 174 SER A O 1
ATOM 1352 N N . GLY A 1 175 ? -5.352 7.410 8.594 1.00 93.44 175 GLY A N 1
ATOM 1353 C CA . GLY A 1 175 ? -5.235 5.953 8.721 1.00 93.44 175 GLY A CA 1
ATOM 1354 C C . GLY A 1 175 ? -4.005 5.381 8.001 1.00 93.44 175 GLY A C 1
ATOM 1355 O O . GLY A 1 175 ? -3.648 4.235 8.249 1.00 93.44 175 GLY A O 1
ATOM 1356 N N . GLY A 1 176 ? -3.328 6.177 7.164 1.00 96.69 176 GLY A N 1
ATOM 1357 C CA . GLY A 1 176 ? -2.068 5.819 6.509 1.00 96.69 176 GLY A CA 1
ATOM 1358 C C . GLY A 1 176 ? -2.193 4.650 5.535 1.00 96.69 176 GLY A C 1
ATOM 1359 O O . GLY A 1 176 ? -1.424 3.696 5.625 1.00 96.69 176 GLY A O 1
ATOM 1360 N N . HIS A 1 177 ? -3.185 4.686 4.642 1.00 98.31 177 HIS A N 1
ATOM 1361 C CA . HIS A 1 177 ? -3.433 3.577 3.719 1.00 98.31 177 HIS A CA 1
ATOM 1362 C C . HIS A 1 177 ? -2.335 3.484 2.653 1.00 98.31 177 HIS A C 1
ATOM 1364 O O . HIS A 1 177 ? -1.805 2.401 2.4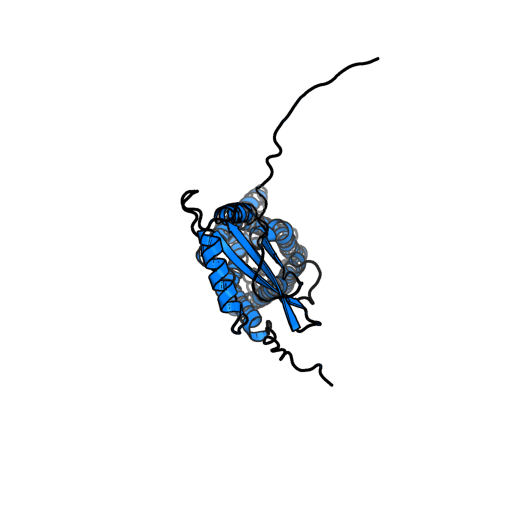11 1.00 98.31 177 HIS A O 1
ATOM 1370 N N . PHE A 1 178 ? -2.036 4.610 1.993 1.00 98.56 178 PHE A N 1
ATOM 1371 C CA . PHE A 1 178 ? -1.030 4.804 0.936 1.00 98.56 178 PHE A CA 1
ATOM 1372 C C . PHE A 1 178 ? -1.063 3.768 -0.207 1.00 98.56 178 PHE A C 1
ATOM 1374 O O . PHE A 1 178 ? -0.074 3.550 -0.910 1.00 98.56 178 PHE A O 1
ATOM 1381 N N . ASN A 1 179 ? -2.201 3.090 -0.370 1.00 98.62 179 ASN A N 1
ATOM 1382 C CA . ASN A 1 179 ? -2.365 1.897 -1.189 1.00 98.62 179 ASN A CA 1
ATOM 1383 C C . ASN A 1 179 ? -3.854 1.708 -1.553 1.00 98.62 179 ASN A C 1
ATOM 1385 O O . ASN A 1 179 ? -4.675 1.493 -0.649 1.00 98.62 179 ASN A O 1
ATOM 1389 N N . PRO A 1 180 ? -4.222 1.720 -2.849 1.00 98.81 180 PRO A N 1
ATOM 1390 C CA . PRO A 1 180 ? -5.598 1.501 -3.288 1.00 98.81 180 PRO A CA 1
ATOM 1391 C C . PRO A 1 180 ? -6.205 0.182 -2.799 1.00 98.81 180 PRO A C 1
ATOM 1393 O O . PRO A 1 180 ? -7.371 0.168 -2.416 1.00 98.81 180 PRO A O 1
ATOM 1396 N N . SER A 1 181 ? -5.431 -0.905 -2.723 1.00 98.75 181 SER A N 1
ATOM 1397 C CA . SER A 1 181 ? -5.914 -2.212 -2.248 1.00 98.75 181 SER A CA 1
ATOM 1398 C C . SER A 1 181 ? -6.290 -2.189 -0.767 1.00 98.75 181 SER A C 1
ATOM 1400 O O . SER A 1 181 ? -7.319 -2.746 -0.386 1.00 98.75 181 SER A O 1
ATOM 1402 N N . VAL A 1 182 ? -5.509 -1.489 0.067 1.00 98.69 182 VAL A N 1
ATOM 1403 C CA . VAL A 1 182 ? -5.837 -1.269 1.488 1.00 98.69 182 VAL A CA 1
ATOM 1404 C C . VAL A 1 182 ? -7.115 -0.437 1.597 1.00 98.69 182 VAL A C 1
ATOM 1406 O O . VAL A 1 182 ? -8.046 -0.831 2.296 1.00 98.69 182 VAL A O 1
ATOM 1409 N N . THR A 1 183 ? -7.215 0.664 0.846 1.00 98.56 183 THR A N 1
ATOM 1410 C CA . THR A 1 183 ? -8.416 1.515 0.817 1.00 98.56 183 THR A CA 1
ATOM 1411 C C . THR A 1 183 ? -9.669 0.738 0.398 1.00 98.56 183 THR A C 1
ATOM 1413 O O . THR A 1 183 ? -10.706 0.848 1.053 1.00 98.56 183 THR A O 1
ATOM 1416 N N . ILE A 1 184 ? -9.576 -0.094 -0.643 1.00 98.62 184 ILE A N 1
ATOM 1417 C CA . ILE A 1 184 ? -10.674 -0.942 -1.128 1.00 98.62 184 ILE A CA 1
ATOM 1418 C C . ILE A 1 184 ? -11.058 -2.000 -0.087 1.00 98.62 184 ILE A C 1
ATOM 1420 O O . ILE A 1 184 ? -12.246 -2.202 0.162 1.00 98.62 184 ILE A O 1
ATOM 1424 N N . ALA A 1 185 ? -10.091 -2.631 0.584 1.00 98.00 185 ALA A N 1
ATOM 1425 C CA . ALA A 1 185 ? -10.383 -3.567 1.668 1.00 98.00 185 ALA A CA 1
ATOM 1426 C C . ALA A 1 185 ? -11.066 -2.877 2.860 1.00 98.00 185 ALA A C 1
ATOM 1428 O O . ALA A 1 185 ? -11.985 -3.443 3.454 1.00 98.00 185 ALA A O 1
ATOM 1429 N N . PHE A 1 186 ? -10.684 -1.643 3.199 1.00 95.88 186 PHE A N 1
ATOM 1430 C CA . PHE A 1 186 ? -11.364 -0.853 4.231 1.00 95.88 186 PHE A CA 1
ATOM 1431 C C . PHE A 1 186 ? -12.800 -0.491 3.828 1.00 95.88 186 PHE A C 1
ATOM 1433 O O . PHE A 1 186 ? -13.686 -0.520 4.683 1.00 95.88 186 PHE A O 1
ATOM 1440 N N . LEU A 1 187 ? -13.059 -0.212 2.544 1.00 95.81 187 LEU A N 1
ATOM 1441 C CA . LEU A 1 187 ? -14.414 0.024 2.032 1.00 95.81 187 LEU A CA 1
ATOM 1442 C C . LEU A 1 187 ? -15.262 -1.252 2.107 1.00 95.81 187 LEU A C 1
ATOM 1444 O O . LEU A 1 187 ? -16.341 -1.239 2.693 1.00 95.81 187 LEU A O 1
ATOM 1448 N N . PHE A 1 188 ? -14.744 -2.367 1.585 1.00 93.69 188 PHE A N 1
ATOM 1449 C CA . PHE A 1 188 ? -15.391 -3.683 1.641 1.00 93.69 188 PHE A CA 1
ATOM 1450 C C . PHE A 1 188 ? -15.706 -4.117 3.080 1.00 93.69 188 PHE A C 1
ATOM 1452 O O . PHE A 1 188 ? -16.742 -4.716 3.351 1.00 93.69 188 PHE A O 1
ATOM 1459 N N . THR A 1 189 ? -14.831 -3.766 4.025 1.00 89.81 189 THR A N 1
ATOM 1460 C CA . THR A 1 189 ? -15.010 -4.055 5.451 1.00 89.81 189 THR A CA 1
ATOM 1461 C C . THR A 1 189 ? -15.830 -3.011 6.222 1.00 89.81 189 THR A C 1
ATOM 1463 O O . THR A 1 189 ? -15.931 -3.124 7.446 1.00 89.81 189 THR A O 1
ATOM 1466 N N . GLY A 1 190 ? -16.413 -2.012 5.548 1.00 86.75 190 GLY A N 1
ATOM 1467 C CA . GLY A 1 190 ? -17.279 -0.993 6.152 1.00 86.75 190 GLY A CA 1
ATOM 1468 C C . GLY A 1 190 ? -16.569 0.004 7.077 1.00 86.75 190 GLY A C 1
ATOM 1469 O O . GLY A 1 190 ? -17.225 0.646 7.893 1.00 86.75 190 GLY A O 1
ATOM 1470 N N . LYS A 1 191 ? -15.237 0.127 6.989 1.00 87.12 191 LYS A N 1
ATOM 1471 C CA . LYS A 1 191 ? -14.416 1.000 7.855 1.00 87.12 191 LYS A CA 1
ATOM 1472 C C . LYS A 1 191 ? -14.185 2.406 7.292 1.00 87.12 191 LYS A C 1
ATOM 1474 O O . LYS A 1 191 ? -13.777 3.295 8.033 1.00 87.12 191 LYS A O 1
ATOM 1479 N N . ILE A 1 192 ? -14.445 2.619 6.004 1.00 89.62 192 ILE A N 1
ATOM 1480 C CA . ILE A 1 192 ? -14.358 3.918 5.322 1.00 89.62 192 ILE A CA 1
ATOM 1481 C C . ILE A 1 192 ? -15.574 4.088 4.403 1.00 89.62 192 ILE A C 1
ATOM 1483 O O . ILE A 1 192 ? -16.115 3.109 3.892 1.00 89.62 192 ILE A O 1
ATOM 1487 N N . ASN A 1 193 ? -16.035 5.326 4.209 1.00 89.31 193 ASN A N 1
ATOM 1488 C CA . ASN A 1 193 ? -17.177 5.600 3.334 1.00 89.31 193 ASN A CA 1
ATOM 1489 C C . ASN A 1 193 ? -16.766 5.628 1.838 1.00 89.31 193 ASN A C 1
ATOM 1491 O O . ASN A 1 193 ? -15.601 5.910 1.530 1.00 89.31 193 ASN A O 1
ATOM 1495 N N . PRO A 1 194 ? -17.699 5.386 0.892 1.00 92.31 194 PRO A N 1
ATOM 1496 C CA . PRO A 1 194 ? -17.377 5.302 -0.536 1.00 92.31 194 PRO A CA 1
ATOM 1497 C C . PRO A 1 194 ? -16.761 6.580 -1.123 1.00 92.31 194 PRO A C 1
ATOM 1499 O O . PRO A 1 194 ? -15.817 6.501 -1.904 1.00 92.31 194 PRO A O 1
ATOM 1502 N N . LEU A 1 195 ? -17.240 7.764 -0.726 1.00 92.94 195 LEU A N 1
ATOM 1503 C CA . LEU A 1 195 ? -16.736 9.034 -1.261 1.00 92.94 195 LEU A CA 1
ATOM 1504 C C . LEU A 1 195 ? -15.277 9.275 -0.848 1.00 92.94 195 LEU A C 1
ATOM 1506 O O . LEU A 1 195 ? -14.437 9.604 -1.683 1.00 92.94 195 LEU A O 1
ATOM 1510 N N . LEU A 1 196 ? -14.958 9.051 0.429 1.00 92.69 196 LEU A N 1
ATOM 1511 C CA . LEU A 1 196 ? -13.596 9.183 0.940 1.00 92.69 196 LEU A CA 1
ATOM 1512 C C . LEU A 1 196 ? -12.659 8.113 0.354 1.00 92.69 196 LEU A C 1
ATOM 1514 O O . LEU A 1 196 ? -11.492 8.403 0.123 1.00 92.69 196 LEU A O 1
ATOM 1518 N N . THR A 1 197 ? -13.178 6.922 0.030 1.00 95.31 197 THR A N 1
ATOM 1519 C CA . THR A 1 197 ? -12.434 5.875 -0.701 1.00 95.31 197 THR A CA 1
ATOM 1520 C C . THR A 1 197 ? -11.968 6.381 -2.068 1.00 95.31 197 THR A C 1
ATOM 1522 O O . THR A 1 197 ? -10.795 6.243 -2.403 1.00 95.31 197 THR A O 1
ATOM 1525 N N . ILE A 1 198 ? -12.861 7.007 -2.844 1.00 97.56 198 ILE A N 1
ATOM 1526 C CA . ILE A 1 198 ? -12.526 7.570 -4.162 1.00 97.56 198 ILE A CA 1
ATOM 1527 C C . ILE A 1 198 ? -11.477 8.678 -4.015 1.00 97.56 198 ILE A C 1
ATOM 1529 O O . ILE A 1 198 ? -10.476 8.670 -4.729 1.00 97.56 198 ILE A O 1
ATOM 1533 N N . ILE A 1 199 ? -11.667 9.586 -3.050 1.00 97.62 199 ILE A N 1
ATOM 1534 C CA . ILE A 1 199 ? -10.704 10.655 -2.743 1.00 97.62 199 ILE A CA 1
ATOM 1535 C C . ILE A 1 199 ? -9.323 10.064 -2.416 1.00 97.62 199 ILE A C 1
ATOM 1537 O O . ILE A 1 199 ? -8.326 10.515 -2.971 1.00 97.62 199 ILE A O 1
ATOM 1541 N N . TYR A 1 200 ? -9.261 9.027 -1.573 1.00 98.44 200 TYR A N 1
ATOM 1542 C CA . TYR A 1 200 ? -8.010 8.358 -1.205 1.00 98.44 200 TYR A CA 1
ATOM 1543 C C . TYR A 1 200 ? -7.321 7.749 -2.423 1.00 98.44 200 TYR A C 1
ATOM 1545 O O . TYR A 1 200 ? -6.144 8.015 -2.629 1.00 98.44 200 TYR A O 1
ATOM 1553 N N . ILE A 1 201 ? -8.039 6.988 -3.255 1.00 98.75 201 ILE A N 1
ATOM 1554 C CA . ILE A 1 201 ? -7.456 6.346 -4.443 1.00 98.75 201 ILE A CA 1
ATOM 1555 C C . ILE A 1 201 ? -6.909 7.400 -5.418 1.00 98.75 201 ILE A C 1
ATOM 1557 O O . ILE A 1 201 ? -5.786 7.258 -5.895 1.00 98.75 201 ILE A O 1
ATOM 1561 N N . VAL A 1 202 ? -7.641 8.491 -5.669 1.00 98.62 202 VAL A N 1
ATOM 1562 C CA . VAL A 1 202 ? -7.162 9.585 -6.535 1.00 98.62 202 VAL A CA 1
ATOM 1563 C C . VAL A 1 202 ? -5.923 10.265 -5.940 1.00 98.62 202 VAL A C 1
ATOM 1565 O O . VAL A 1 202 ? -4.938 10.463 -6.651 1.00 98.62 202 VAL A O 1
ATOM 1568 N N . SER A 1 203 ? -5.922 10.570 -4.638 1.00 98.62 203 SER A N 1
ATOM 1569 C CA . SER A 1 203 ? -4.755 11.135 -3.947 1.00 98.62 203 SER A CA 1
ATOM 1570 C C . SER A 1 203 ? -3.547 10.194 -3.962 1.00 98.62 203 SER A C 1
ATOM 1572 O O . SER A 1 203 ? -2.432 10.656 -4.190 1.00 98.62 203 SER A O 1
ATOM 1574 N N . GLN A 1 204 ? -3.757 8.888 -3.781 1.00 98.88 204 GLN A N 1
ATOM 1575 C CA . GLN A 1 204 ? -2.719 7.855 -3.822 1.00 98.88 204 GLN A CA 1
ATOM 1576 C C . GLN A 1 204 ? -2.089 7.756 -5.218 1.00 98.88 204 GLN A C 1
ATOM 1578 O O . GLN A 1 204 ? -0.868 7.825 -5.348 1.00 98.88 204 GLN A O 1
ATOM 1583 N N . LEU A 1 205 ? -2.904 7.663 -6.275 1.00 98.81 205 LEU A N 1
ATOM 1584 C CA . LEU A 1 205 ? -2.423 7.578 -7.660 1.00 98.81 205 LEU A CA 1
ATOM 1585 C C . LEU A 1 205 ? -1.678 8.847 -8.091 1.00 98.81 205 LEU A C 1
ATOM 1587 O O . LEU A 1 205 ? -0.609 8.755 -8.693 1.00 98.81 205 LEU A O 1
ATOM 1591 N N . PHE A 1 206 ? -2.199 10.027 -7.741 1.00 98.69 206 PHE A N 1
ATOM 1592 C CA . PHE A 1 206 ? -1.528 11.293 -8.037 1.00 98.69 206 PHE A CA 1
ATOM 1593 C C . PHE A 1 206 ? -0.229 11.454 -7.231 1.00 98.69 206 PHE A C 1
ATOM 1595 O O . PHE A 1 206 ? 0.778 11.901 -7.777 1.00 98.69 206 PHE A O 1
ATOM 1602 N N . GLY A 1 207 ? -0.217 11.021 -5.966 1.00 98.75 207 GLY A N 1
ATOM 1603 C CA . GLY A 1 207 ? 0.983 10.988 -5.129 1.00 98.75 207 GLY A CA 1
ATOM 1604 C C . GLY A 1 207 ? 2.068 10.105 -5.736 1.00 98.75 207 GLY A C 1
ATOM 1605 O O . GLY A 1 207 ? 3.188 10.567 -5.939 1.00 98.75 207 GLY A O 1
ATOM 1606 N N . ALA A 1 208 ? 1.724 8.869 -6.108 1.00 98.44 208 ALA A N 1
ATOM 1607 C CA . ALA A 1 208 ? 2.655 7.942 -6.744 1.00 98.44 208 ALA A CA 1
ATOM 1608 C C . ALA A 1 208 ? 3.228 8.478 -8.064 1.00 98.44 208 ALA A C 1
ATOM 1610 O O . ALA A 1 208 ? 4.432 8.373 -8.291 1.00 98.44 208 ALA A O 1
ATOM 1611 N N . TYR A 1 209 ? 2.391 9.090 -8.909 1.00 97.88 209 TYR A N 1
ATOM 1612 C CA . TYR A 1 209 ? 2.840 9.745 -10.139 1.00 97.88 209 TYR A CA 1
ATOM 1613 C C . TYR A 1 209 ? 3.857 10.862 -9.858 1.00 97.88 209 TYR A C 1
ATOM 1615 O O . TYR A 1 209 ? 4.941 10.860 -10.437 1.00 97.88 209 TYR A O 1
ATOM 1623 N N . VAL A 1 210 ? 3.560 11.777 -8.926 1.00 98.19 210 VAL A N 1
ATOM 1624 C CA . VAL A 1 210 ? 4.484 12.868 -8.567 1.00 98.19 210 VAL A CA 1
ATOM 1625 C C . VAL A 1 210 ? 5.778 12.326 -7.946 1.00 98.19 210 VAL A C 1
ATOM 1627 O O . VAL A 1 210 ? 6.858 12.810 -8.275 1.00 98.19 210 VAL A O 1
ATOM 1630 N N . GLY A 1 211 ? 5.704 11.291 -7.102 1.00 96.69 211 GLY A N 1
ATOM 1631 C CA . GLY A 1 211 ? 6.880 10.650 -6.504 1.00 96.69 211 GLY A CA 1
ATOM 1632 C C . GLY A 1 211 ? 7.794 9.997 -7.546 1.00 96.69 211 GLY A C 1
ATOM 1633 O O . GLY A 1 211 ? 9.010 10.186 -7.504 1.00 96.69 211 GLY A O 1
ATOM 1634 N N . ALA A 1 212 ? 7.212 9.295 -8.522 1.00 93.94 212 ALA A N 1
ATOM 1635 C CA . ALA A 1 212 ? 7.944 8.722 -9.650 1.00 93.94 212 ALA A CA 1
ATOM 1636 C C . ALA A 1 212 ? 8.534 9.801 -10.579 1.00 93.94 212 ALA A C 1
ATOM 1638 O O . ALA A 1 212 ? 9.668 9.663 -11.033 1.00 93.94 212 ALA A O 1
ATOM 1639 N N . LEU A 1 213 ? 7.813 10.903 -10.816 1.00 93.56 213 LEU A N 1
ATOM 1640 C CA . LEU A 1 213 ? 8.286 12.020 -11.640 1.00 93.56 213 LEU A CA 1
ATOM 1641 C C . LEU A 1 213 ? 9.469 12.763 -10.991 1.00 93.56 213 LEU A C 1
ATOM 1643 O O . LEU A 1 213 ? 10.422 13.128 -11.677 1.00 93.56 213 LEU A O 1
ATOM 1647 N N . ILE A 1 214 ? 9.445 12.940 -9.665 1.00 93.31 214 ILE A N 1
ATOM 1648 C CA . ILE A 1 214 ? 10.578 13.489 -8.902 1.00 93.31 214 ILE A CA 1
ATOM 1649 C C . ILE A 1 214 ? 11.798 12.563 -9.016 1.00 93.31 214 ILE A C 1
ATOM 1651 O O . ILE A 1 214 ? 12.898 13.039 -9.291 1.00 93.31 214 ILE A O 1
ATOM 1655 N N . LEU A 1 215 ? 11.610 11.244 -8.871 1.00 88.69 215 LEU A N 1
ATOM 1656 C CA . LEU A 1 215 ? 12.697 10.272 -9.030 1.00 88.69 215 LEU A CA 1
ATOM 1657 C C . LEU A 1 215 ? 13.294 10.303 -10.444 1.00 88.69 215 LEU A C 1
ATOM 1659 O O . LEU A 1 215 ? 14.513 10.351 -10.591 1.00 88.69 215 LEU A O 1
ATOM 1663 N N . HIS A 1 216 ? 12.446 10.350 -11.475 1.00 85.44 216 HIS A N 1
ATOM 1664 C CA . HIS A 1 216 ? 12.871 10.509 -12.866 1.00 85.44 216 HIS A CA 1
ATOM 1665 C C . HIS A 1 216 ? 13.754 11.757 -13.041 1.00 85.44 216 HIS A C 1
ATOM 1667 O O . HIS A 1 216 ? 14.798 11.685 -13.684 1.00 85.44 216 HIS A O 1
ATOM 1673 N N . GLY A 1 217 ? 13.388 12.887 -12.425 1.00 84.94 217 GLY A N 1
ATOM 1674 C CA . GLY A 1 217 ? 14.194 14.114 -12.441 1.00 84.94 217 GLY A CA 1
ATOM 1675 C C . GLY A 1 217 ? 15.583 13.975 -11.800 1.00 84.94 217 GLY A C 1
ATOM 1676 O O . GLY A 1 217 ? 16.530 14.613 -12.260 1.00 84.94 217 GLY A O 1
ATOM 1677 N N . PHE A 1 218 ? 15.739 13.126 -10.779 1.00 79.81 218 PHE A N 1
ATOM 1678 C CA . PHE A 1 218 ? 17.049 12.845 -10.180 1.00 79.81 218 PHE A CA 1
ATOM 1679 C C . PHE A 1 218 ? 17.911 11.912 -11.043 1.00 79.81 218 PHE A C 1
ATOM 1681 O O . PHE A 1 218 ? 19.108 12.159 -11.180 1.00 79.81 218 PHE A O 1
ATOM 1688 N N . VAL A 1 219 ? 17.321 10.874 -11.648 1.00 72.12 219 VAL A N 1
ATOM 1689 C CA . VAL A 1 219 ? 18.059 9.875 -12.447 1.00 72.12 219 VAL A CA 1
ATOM 1690 C C . VAL A 1 219 ? 18.462 10.418 -13.826 1.00 72.12 219 VAL A C 1
ATOM 1692 O O . VAL A 1 219 ? 19.577 10.173 -14.280 1.00 72.12 219 VAL A O 1
ATOM 1695 N N . PHE A 1 220 ? 17.603 11.210 -14.478 1.00 61.47 220 PHE A N 1
ATOM 1696 C CA . PHE A 1 220 ? 17.809 11.680 -15.859 1.00 61.47 220 PHE A CA 1
ATOM 1697 C C . PHE A 1 220 ? 19.053 12.571 -16.053 1.00 61.47 220 PHE A C 1
ATOM 1699 O O . PHE A 1 220 ? 19.589 12.654 -17.154 1.00 61.47 220 PHE A O 1
ATOM 1706 N N . ASN A 1 221 ? 19.559 13.208 -14.990 1.00 57.94 221 ASN A N 1
ATOM 1707 C CA . ASN A 1 221 ? 20.778 14.026 -15.049 1.00 57.94 221 ASN A CA 1
ATOM 1708 C C . ASN A 1 221 ? 22.082 13.205 -15.149 1.00 57.94 221 ASN A C 1
ATOM 1710 O O . ASN A 1 221 ? 23.164 13.787 -15.220 1.00 57.94 221 ASN A O 1
ATOM 1714 N N . GLN A 1 222 ? 22.004 11.871 -15.160 1.00 59.72 222 GLN A N 1
ATOM 1715 C CA . GLN A 1 222 ? 23.134 10.977 -15.406 1.00 59.72 222 GLN A CA 1
ATOM 1716 C C . GLN A 1 222 ? 22.930 10.294 -16.764 1.00 59.72 222 GLN A C 1
ATOM 1718 O O . GLN A 1 222 ? 22.138 9.364 -16.896 1.00 59.72 222 GLN A O 1
ATOM 1723 N N . SER A 1 223 ? 23.632 10.774 -17.794 1.00 50.12 223 SER A N 1
ATOM 1724 C CA . SER A 1 223 ? 23.355 10.474 -19.211 1.00 50.12 223 SER A CA 1
ATOM 1725 C C . SER A 1 223 ? 23.532 9.012 -19.644 1.00 50.12 223 SER A C 1
ATOM 1727 O O . SER A 1 223 ? 23.128 8.663 -20.749 1.00 50.12 223 SER A O 1
ATOM 1729 N N . GLU A 1 224 ? 24.107 8.158 -18.798 1.00 56.19 224 GLU A N 1
ATOM 1730 C CA . GLU A 1 224 ? 24.252 6.713 -19.039 1.00 56.19 224 GLU A CA 1
ATOM 1731 C C . GLU A 1 224 ? 23.108 5.886 -18.409 1.00 56.19 224 GLU A C 1
ATOM 1733 O O . GLU A 1 224 ? 22.949 4.708 -18.718 1.00 56.19 224 GLU A O 1
ATOM 1738 N N . ASN A 1 225 ? 22.255 6.507 -17.582 1.00 58.59 225 ASN A N 1
ATOM 1739 C CA . ASN A 1 225 ? 21.315 5.828 -16.680 1.00 58.59 225 ASN A CA 1
ATOM 1740 C C . ASN A 1 225 ? 19.838 5.874 -17.117 1.00 58.59 225 ASN A C 1
ATOM 1742 O O . ASN A 1 225 ? 18.942 5.620 -16.311 1.00 58.59 225 ASN A O 1
ATOM 1746 N N . ALA A 1 226 ? 19.551 6.142 -18.396 1.00 58.31 226 ALA A N 1
ATOM 1747 C CA . ALA A 1 226 ? 18.180 6.100 -18.925 1.00 58.31 226 ALA A CA 1
ATOM 1748 C C . ALA A 1 226 ? 17.506 4.719 -18.739 1.00 58.31 226 ALA A C 1
ATOM 1750 O O . ALA A 1 226 ? 16.292 4.637 -18.556 1.00 58.31 226 ALA A O 1
ATOM 1751 N N . SER A 1 227 ? 18.298 3.641 -18.721 1.00 64.38 227 SER A N 1
ATOM 1752 C CA . SER A 1 227 ? 17.866 2.274 -18.402 1.00 64.38 227 SER A CA 1
ATOM 1753 C C . SER A 1 227 ? 17.440 2.089 -16.940 1.00 64.38 227 SER A C 1
ATOM 1755 O O . SER A 1 227 ? 16.471 1.377 -16.691 1.00 64.38 227 SER A O 1
ATOM 1757 N N . LEU A 1 228 ? 18.081 2.764 -15.975 1.00 72.56 228 LEU A N 1
ATOM 1758 C CA . LEU A 1 228 ? 17.750 2.628 -14.546 1.00 72.56 228 LEU A CA 1
ATOM 1759 C C . LEU A 1 228 ? 16.323 3.083 -14.221 1.00 72.56 228 LEU A C 1
ATOM 1761 O O . LEU A 1 228 ? 15.724 2.616 -13.257 1.00 72.56 228 LEU A O 1
ATOM 1765 N N . ILE A 1 229 ? 15.742 3.973 -15.029 1.00 73.19 229 ILE A N 1
ATOM 1766 C CA . ILE A 1 229 ? 14.361 4.423 -14.829 1.00 73.19 229 ILE A CA 1
ATOM 1767 C C . ILE A 1 229 ? 13.377 3.264 -15.079 1.00 73.19 229 ILE A C 1
ATOM 1769 O O . ILE A 1 229 ? 12.385 3.145 -14.357 1.00 73.19 229 ILE A O 1
ATOM 1773 N N . ALA A 1 230 ? 13.669 2.358 -16.020 1.00 77.88 230 ALA A N 1
ATOM 1774 C CA . ALA A 1 230 ? 12.851 1.166 -16.259 1.00 77.88 230 ALA A CA 1
ATOM 1775 C C . ALA A 1 230 ? 12.855 0.203 -15.054 1.00 77.88 230 ALA A C 1
ATOM 1777 O O . ALA A 1 230 ? 11.813 -0.359 -14.726 1.00 77.88 230 ALA A O 1
ATOM 1778 N N . GLU A 1 231 ? 13.975 0.104 -14.329 1.00 80.69 231 GLU A N 1
ATOM 1779 C CA . GLU A 1 231 ? 14.115 -0.718 -13.111 1.00 80.69 231 GLU A CA 1
ATOM 1780 C C . GLU A 1 231 ? 13.246 -0.216 -11.930 1.00 80.69 231 GLU A C 1
ATOM 1782 O O . GLU A 1 231 ? 13.047 -0.926 -10.945 1.00 80.69 231 GLU A O 1
ATOM 1787 N N . THR A 1 232 ? 12.674 0.996 -12.004 1.00 83.62 232 THR A N 1
ATOM 1788 C CA . THR A 1 232 ? 11.705 1.484 -10.995 1.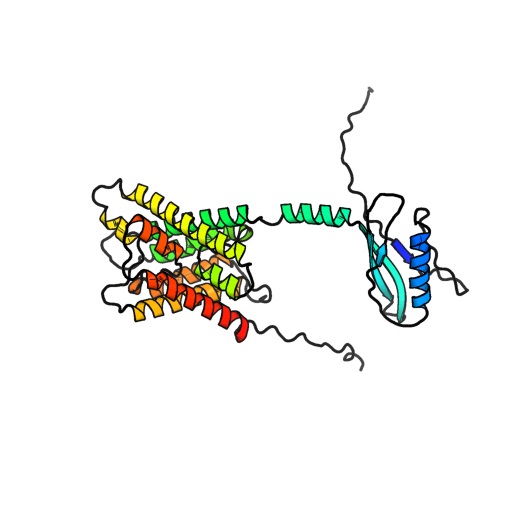00 83.62 232 THR A CA 1
ATOM 1789 C C . THR A 1 232 ? 10.309 0.861 -11.137 1.00 83.62 232 THR A C 1
ATOM 1791 O O . THR A 1 232 ? 9.515 0.851 -10.180 1.00 83.62 232 THR A O 1
ATOM 1794 N N . VAL A 1 233 ? 9.997 0.354 -12.333 1.00 88.38 233 VAL A N 1
ATOM 1795 C CA . VAL A 1 233 ? 8.698 -0.217 -12.691 1.00 88.38 233 VAL A CA 1
ATOM 1796 C C . VAL A 1 233 ? 8.589 -1.619 -12.113 1.00 88.38 233 VAL A C 1
ATOM 1798 O O . VAL A 1 233 ? 9.517 -2.417 -12.184 1.00 88.38 233 VAL A O 1
ATOM 1801 N N . THR A 1 234 ? 7.437 -1.943 -11.527 1.00 89.56 234 THR A N 1
ATOM 1802 C CA . THR A 1 234 ? 7.197 -3.315 -11.076 1.00 89.56 234 THR A CA 1
ATOM 1803 C C . THR A 1 234 ? 6.936 -4.199 -12.294 1.00 89.56 234 THR A C 1
ATOM 1805 O O . THR A 1 234 ? 5.967 -3.959 -13.013 1.00 89.56 234 THR A O 1
ATOM 1808 N N . THR A 1 235 ? 7.800 -5.184 -12.533 1.00 90.50 235 THR A N 1
ATOM 1809 C CA . THR A 1 235 ? 7.754 -6.066 -13.707 1.00 90.50 235 THR A CA 1
ATOM 1810 C C . THR A 1 235 ? 7.689 -7.539 -13.309 1.00 90.50 235 THR A C 1
ATOM 1812 O O . THR A 1 235 ? 8.174 -7.961 -12.255 1.00 90.50 235 THR A O 1
ATOM 1815 N N . LEU A 1 236 ? 7.031 -8.336 -14.151 1.00 93.50 236 LEU A N 1
ATOM 1816 C CA . LEU A 1 236 ? 6.981 -9.786 -14.005 1.00 93.50 236 LEU A CA 1
ATOM 1817 C C . LEU A 1 236 ? 8.331 -10.362 -14.442 1.00 93.50 236 LEU A C 1
ATOM 1819 O O . LEU A 1 236 ? 8.839 -9.990 -15.499 1.00 93.50 236 LEU A O 1
ATOM 1823 N N . HIS A 1 237 ? 8.910 -11.269 -13.654 1.00 90.75 237 HIS A N 1
ATOM 1824 C CA . HIS A 1 237 ? 10.158 -11.924 -14.040 1.00 90.75 237 HIS A CA 1
ATOM 1825 C C . HIS A 1 237 ? 9.950 -12.721 -15.349 1.00 90.75 237 HIS A C 1
ATOM 1827 O O . HIS A 1 237 ? 8.968 -13.462 -15.417 1.00 90.75 237 HIS A O 1
ATOM 1833 N N . PRO A 1 238 ? 10.840 -12.633 -16.362 1.00 89.69 238 PRO A N 1
ATOM 1834 C CA . PRO A 1 238 ? 10.597 -13.206 -17.695 1.00 89.69 238 PRO A CA 1
ATOM 1835 C C . PRO A 1 238 ? 10.230 -14.698 -17.706 1.00 89.69 238 PRO A C 1
ATOM 1837 O O . PRO A 1 238 ? 9.369 -15.120 -18.473 1.00 89.69 238 PRO A O 1
ATOM 1840 N N . ASP A 1 239 ? 10.835 -15.486 -16.813 1.00 92.69 239 ASP A N 1
ATOM 1841 C CA . ASP A 1 239 ? 10.583 -16.932 -16.690 1.00 92.69 239 ASP A CA 1
ATOM 1842 C C . ASP A 1 239 ? 9.316 -17.301 -15.882 1.00 92.69 239 ASP A C 1
ATOM 1844 O O . ASP A 1 239 ? 9.053 -18.481 -15.646 1.00 92.69 239 ASP A O 1
ATOM 1848 N N . ILE A 1 240 ? 8.537 -16.321 -15.407 1.00 94.31 240 ILE A N 1
ATOM 1849 C CA . ILE A 1 240 ? 7.350 -16.536 -14.567 1.00 94.31 240 ILE A CA 1
ATOM 1850 C C . ILE A 1 240 ? 6.076 -16.280 -15.371 1.00 94.31 240 ILE A C 1
ATOM 1852 O O . ILE A 1 240 ? 5.874 -15.221 -15.959 1.00 94.31 240 ILE A O 1
ATOM 1856 N N . HIS A 1 241 ? 5.156 -17.244 -15.358 1.00 96.56 241 HIS A N 1
ATOM 1857 C CA . HIS A 1 241 ? 3.883 -17.120 -16.061 1.00 96.56 241 HIS A CA 1
ATOM 1858 C C . HIS A 1 241 ? 2.960 -16.090 -15.385 1.00 96.56 241 HIS A C 1
ATOM 1860 O O . HIS A 1 241 ? 2.871 -16.034 -14.157 1.00 96.56 241 HIS A O 1
ATOM 1866 N N . MET A 1 242 ? 2.175 -15.341 -16.170 1.00 96.88 242 MET A N 1
ATOM 1867 C CA . MET A 1 242 ? 1.278 -14.279 -15.675 1.00 96.88 242 MET A CA 1
ATOM 1868 C C . MET A 1 242 ? 0.362 -14.719 -14.513 1.00 96.88 242 MET A C 1
ATOM 1870 O O . MET A 1 242 ? 0.151 -13.974 -13.560 1.00 96.88 242 MET A O 1
ATOM 1874 N N . VAL A 1 243 ? -0.134 -15.963 -14.538 1.00 97.12 243 VAL A N 1
ATOM 1875 C CA . VAL A 1 243 ? -0.986 -16.514 -13.466 1.00 97.12 243 VAL A CA 1
ATOM 1876 C C . VAL A 1 243 ? -0.187 -16.806 -12.190 1.00 97.12 243 VAL A C 1
ATOM 1878 O O . VAL A 1 243 ? -0.706 -16.620 -11.094 1.00 97.12 243 VAL A O 1
ATOM 1881 N N . GLN A 1 244 ? 1.079 -17.218 -12.303 1.00 97.75 244 GLN A N 1
ATOM 1882 C CA . GLN A 1 244 ? 1.957 -17.392 -11.141 1.00 97.75 244 GLN A CA 1
ATOM 1883 C C . GLN A 1 244 ? 2.251 -16.034 -10.494 1.00 97.75 244 GLN A C 1
ATOM 1885 O O . GLN A 1 244 ? 2.132 -15.908 -9.278 1.00 97.75 244 GLN A O 1
ATOM 1890 N N . GLY A 1 245 ? 2.536 -15.004 -11.301 1.00 97.31 245 GLY A N 1
ATOM 1891 C CA . GLY A 1 245 ? 2.705 -13.634 -10.812 1.00 97.31 245 GLY A CA 1
ATOM 1892 C C . GLY A 1 245 ? 1.459 -13.096 -10.103 1.00 97.31 245 GLY A C 1
ATOM 1893 O O . GLY A 1 245 ? 1.553 -12.555 -9.003 1.00 97.31 245 GLY A O 1
ATOM 1894 N N . LEU A 1 246 ? 0.272 -13.337 -10.671 1.00 98.44 246 LEU A N 1
ATOM 1895 C CA . LEU A 1 246 ? -1.004 -13.000 -10.037 1.00 98.44 246 LEU A CA 1
ATOM 1896 C C . LEU A 1 246 ? -1.181 -13.681 -8.673 1.00 98.44 246 LEU A C 1
ATOM 1898 O O . LEU A 1 246 ? -1.549 -13.018 -7.707 1.00 98.44 246 LEU A O 1
ATOM 1902 N N . VAL A 1 247 ? -0.887 -14.980 -8.571 1.00 98.44 247 VAL A N 1
ATOM 1903 C CA . VAL A 1 247 ? -0.965 -15.720 -7.300 1.00 98.44 247 VAL A CA 1
ATOM 1904 C C . VAL A 1 247 ? 0.048 -15.193 -6.277 1.00 98.44 247 VAL A C 1
ATOM 1906 O O . VAL A 1 247 ? -0.303 -15.053 -5.106 1.00 98.44 247 VAL A O 1
ATOM 1909 N N . VAL A 1 248 ? 1.268 -14.838 -6.697 1.00 98.25 248 VAL A N 1
ATOM 1910 C CA . VAL A 1 248 ? 2.271 -14.215 -5.815 1.00 98.25 248 VAL A CA 1
ATOM 1911 C C . VAL A 1 248 ? 1.753 -12.891 -5.248 1.00 98.25 248 VAL A C 1
ATOM 1913 O O . VAL A 1 248 ? 1.745 -12.739 -4.027 1.00 98.25 248 VAL A O 1
ATOM 1916 N N . GLU A 1 249 ? 1.259 -11.974 -6.089 1.00 98.50 249 GLU A N 1
ATOM 1917 C CA . GLU A 1 249 ? 0.723 -10.674 -5.646 1.00 98.50 249 GLU A CA 1
ATOM 1918 C C . GLU A 1 249 ? -0.502 -10.812 -4.722 1.00 98.50 249 GLU A C 1
ATOM 1920 O O . GLU A 1 249 ? -0.626 -10.061 -3.749 1.00 98.50 249 GLU A O 1
ATOM 1925 N N . ILE A 1 250 ? -1.373 -11.806 -4.959 1.00 98.81 250 ILE A N 1
ATOM 1926 C CA . ILE A 1 250 ? -2.477 -12.150 -4.044 1.00 98.81 250 ILE A CA 1
ATOM 1927 C C . ILE A 1 250 ? -1.928 -12.535 -2.665 1.00 98.81 250 ILE A C 1
ATOM 1929 O O . ILE A 1 250 ? -2.392 -11.999 -1.659 1.00 98.81 250 ILE A O 1
ATOM 1933 N N . ILE A 1 251 ? -0.941 -13.435 -2.602 1.00 98.62 251 ILE A N 1
ATOM 1934 C CA . ILE A 1 251 ? -0.394 -13.961 -1.340 1.00 98.62 251 ILE A CA 1
ATOM 1935 C C . ILE A 1 251 ? 0.303 -12.862 -0.529 1.00 98.62 251 ILE A C 1
ATOM 1937 O O . ILE A 1 251 ? 0.025 -12.712 0.662 1.00 98.62 251 ILE A O 1
ATOM 1941 N N . ILE A 1 252 ? 1.183 -12.069 -1.148 1.00 98.31 252 ILE A N 1
ATOM 1942 C CA . ILE A 1 252 ? 1.936 -11.038 -0.413 1.00 98.31 252 ILE A CA 1
ATOM 1943 C C . ILE A 1 252 ? 1.026 -9.900 0.065 1.00 98.31 252 ILE A C 1
ATOM 1945 O O . ILE A 1 252 ? 1.160 -9.439 1.199 1.00 98.31 252 ILE A O 1
ATOM 1949 N N . THR A 1 253 ? 0.029 -9.509 -0.737 1.00 98.75 253 THR A N 1
ATOM 1950 C CA . THR A 1 253 ? -0.937 -8.478 -0.328 1.00 98.75 253 THR A CA 1
ATOM 1951 C C . THR A 1 253 ? -1.916 -8.995 0.720 1.00 98.75 253 THR A C 1
ATOM 1953 O O . THR A 1 253 ? -2.300 -8.247 1.618 1.00 98.75 253 THR A O 1
ATOM 1956 N N . PHE A 1 254 ? -2.287 -10.278 0.657 1.00 98.75 254 PHE A N 1
ATOM 1957 C CA . PHE A 1 254 ? -3.081 -10.924 1.698 1.00 98.75 254 PHE A CA 1
ATOM 1958 C C . PHE A 1 254 ? -2.390 -10.816 3.062 1.00 98.75 254 PHE A C 1
ATOM 1960 O O . PHE A 1 254 ? -3.012 -10.347 4.011 1.00 98.75 254 PHE A O 1
ATOM 1967 N N . ILE A 1 255 ? -1.100 -11.163 3.157 1.00 98.38 255 ILE A N 1
ATOM 1968 C CA . ILE A 1 255 ? -0.342 -11.056 4.414 1.00 98.38 255 ILE A CA 1
ATOM 1969 C C . ILE A 1 255 ? -0.273 -9.602 4.902 1.00 98.38 255 ILE A C 1
ATOM 1971 O O . ILE A 1 255 ? -0.593 -9.346 6.061 1.00 98.38 255 ILE A O 1
ATOM 1975 N N . LEU A 1 256 ? 0.046 -8.644 4.022 1.00 98.56 256 LEU A N 1
ATOM 1976 C CA . LEU A 1 256 ? 0.063 -7.216 4.362 1.00 98.56 256 LEU A CA 1
ATOM 1977 C C . LEU A 1 256 ? -1.270 -6.744 4.962 1.00 98.56 256 LEU A C 1
ATOM 1979 O O . LEU A 1 256 ? -1.307 -6.150 6.040 1.00 98.56 256 LEU A O 1
ATOM 1983 N N . VAL A 1 257 ? -2.379 -7.007 4.273 1.00 98.69 257 VAL A N 1
ATOM 1984 C CA . VAL A 1 257 ? -3.697 -6.496 4.669 1.00 98.69 257 VAL A CA 1
ATOM 1985 C C . VAL A 1 257 ? -4.255 -7.243 5.882 1.00 98.69 257 VAL A C 1
ATOM 1987 O O . VAL A 1 257 ? -4.925 -6.633 6.717 1.00 98.69 257 VAL A O 1
ATOM 1990 N N . LEU A 1 258 ? -3.915 -8.524 6.048 1.00 98.06 258 LEU A N 1
ATOM 1991 C CA . LEU A 1 258 ? -4.226 -9.296 7.250 1.00 98.06 258 LEU A CA 1
ATOM 1992 C C . LEU A 1 258 ? -3.509 -8.714 8.477 1.00 98.06 258 LEU A C 1
ATOM 1994 O O . LEU A 1 258 ? -4.136 -8.539 9.524 1.00 98.06 258 LEU A O 1
ATOM 1998 N N . THR A 1 259 ? -2.228 -8.352 8.337 1.00 97.31 259 THR A N 1
ATOM 1999 C CA . THR A 1 259 ? -1.474 -7.644 9.380 1.00 97.31 259 THR A CA 1
ATOM 2000 C C . THR A 1 259 ? -2.114 -6.296 9.698 1.00 97.31 259 THR A C 1
ATOM 2002 O O . THR A 1 259 ? -2.375 -6.033 10.867 1.00 97.31 259 THR A O 1
ATOM 2005 N N . ILE A 1 260 ? -2.456 -5.480 8.691 1.00 97.25 260 ILE A N 1
ATOM 2006 C CA . ILE A 1 260 ? -3.125 -4.184 8.907 1.00 97.25 260 ILE A CA 1
ATOM 2007 C C . ILE A 1 260 ? -4.417 -4.364 9.712 1.00 97.25 260 ILE A C 1
ATOM 2009 O O . ILE A 1 260 ? -4.578 -3.703 10.738 1.00 97.25 260 ILE A O 1
ATOM 2013 N N . PHE A 1 261 ? -5.315 -5.273 9.309 1.00 95.62 261 PHE A N 1
ATOM 2014 C CA . PHE A 1 261 ? -6.555 -5.508 10.056 1.00 95.62 261 PHE A CA 1
ATOM 2015 C C . PHE A 1 261 ? -6.310 -6.007 11.479 1.00 95.62 261 PHE A C 1
ATOM 2017 O O . PHE A 1 261 ? -7.022 -5.578 12.382 1.00 95.62 261 PHE A O 1
ATOM 2024 N N . SER A 1 262 ? -5.288 -6.840 11.693 1.00 94.00 262 SER A N 1
ATOM 2025 C CA . SER A 1 262 ? -4.899 -7.287 13.029 1.00 94.00 262 SER A CA 1
ATOM 2026 C C . SER A 1 262 ? -4.342 -6.165 13.906 1.00 94.00 262 SER A C 1
ATOM 2028 O O . SER A 1 262 ? -4.563 -6.191 15.113 1.00 94.00 262 SER A O 1
ATOM 2030 N N . CYS A 1 263 ? -3.615 -5.204 13.335 1.00 92.56 263 CYS A N 1
ATOM 2031 C CA . CYS A 1 263 ? -3.042 -4.078 14.071 1.00 92.56 263 CYS A CA 1
ATOM 2032 C C . CYS A 1 263 ? -4.087 -3.007 14.427 1.00 92.56 263 CYS A C 1
ATOM 2034 O O . CYS A 1 263 ? -3.991 -2.394 15.483 1.00 92.56 263 CYS A O 1
ATOM 2036 N N . VAL A 1 264 ? -5.088 -2.763 13.569 1.00 89.81 264 VAL A N 1
ATOM 2037 C CA . VAL A 1 264 ? -6.115 -1.721 13.806 1.00 89.81 264 VAL A CA 1
ATOM 2038 C C . VAL A 1 264 ? -7.358 -2.224 14.554 1.00 89.81 264 VAL A C 1
ATOM 2040 O O . VAL A 1 264 ? -8.328 -1.481 14.720 1.00 89.81 264 VAL A O 1
ATOM 2043 N N . ASP A 1 265 ? -7.368 -3.482 14.992 1.00 89.94 265 ASP A N 1
ATOM 2044 C CA . ASP A 1 265 ? -8.489 -4.074 15.716 1.00 89.94 265 ASP A CA 1
ATOM 2045 C C . ASP A 1 265 ? -8.450 -3.740 17.211 1.00 89.94 265 ASP A C 1
ATOM 2047 O O . ASP A 1 265 ? -7.755 -4.376 18.002 1.00 89.94 265 ASP A O 1
ATOM 2051 N N . SER A 1 266 ? -9.277 -2.776 17.619 1.00 84.75 266 SER A N 1
ATOM 2052 C CA . SER A 1 266 ? -9.409 -2.339 19.014 1.00 84.75 266 SER A CA 1
ATOM 2053 C C . SER A 1 266 ? -9.944 -3.404 19.984 1.00 84.75 266 SER A C 1
ATOM 2055 O O . SER A 1 266 ? -9.944 -3.173 21.196 1.00 84.75 266 SER A O 1
ATOM 2057 N N . SER A 1 267 ? -10.401 -4.564 19.495 1.00 84.19 267 SER A N 1
ATOM 2058 C CA . SER A 1 267 ? -10.751 -5.703 20.351 1.00 84.19 267 SER A CA 1
ATOM 2059 C C . SER A 1 267 ? -9.534 -6.524 20.794 1.00 84.19 267 SER A C 1
ATOM 2061 O O . SER A 1 267 ? -9.591 -7.159 21.852 1.00 84.19 267 SER A O 1
ATOM 2063 N N . ARG A 1 268 ? -8.417 -6.469 20.052 1.00 82.25 268 ARG A N 1
ATOM 2064 C CA . ARG A 1 268 ? -7.169 -7.148 20.413 1.00 82.25 268 ARG A CA 1
ATOM 2065 C C . ARG A 1 268 ? -6.415 -6.349 21.471 1.00 82.25 268 ARG A C 1
ATOM 2067 O O . ARG A 1 268 ? -6.005 -5.215 21.253 1.00 82.25 268 ARG A O 1
ATOM 2074 N N . LYS A 1 269 ? -6.238 -6.965 22.641 1.00 82.88 269 LYS A N 1
ATOM 2075 C CA . LYS A 1 269 ? -5.485 -6.414 23.787 1.00 82.88 269 LYS A CA 1
ATOM 2076 C C . LYS A 1 269 ? -4.170 -7.149 24.051 1.00 82.88 269 LYS A C 1
ATOM 2078 O O . LYS A 1 269 ? -3.427 -6.780 24.951 1.00 82.88 269 LYS A O 1
ATOM 2083 N N . ASP A 1 270 ? -3.928 -8.213 23.296 1.00 84.19 270 ASP A N 1
ATOM 2084 C CA . ASP A 1 270 ? -2.765 -9.090 23.369 1.00 84.19 270 ASP A CA 1
ATOM 2085 C C . ASP A 1 270 ? -1.592 -8.591 22.506 1.00 84.19 270 ASP A C 1
ATOM 2087 O O . ASP A 1 270 ? -0.439 -8.906 22.790 1.00 84.19 270 ASP A O 1
ATOM 2091 N N . ILE A 1 271 ? -1.870 -7.775 21.481 1.00 78.94 271 ILE A N 1
ATOM 2092 C CA . ILE A 1 271 ? -0.838 -7.138 20.658 1.00 78.94 271 ILE A CA 1
ATOM 2093 C C . ILE A 1 271 ? -0.340 -5.864 21.349 1.00 78.94 271 ILE A C 1
ATOM 2095 O O . ILE A 1 271 ? -1.078 -4.891 21.495 1.00 78.94 271 ILE A O 1
ATOM 2099 N N . GLY A 1 272 ? 0.944 -5.850 21.706 1.00 77.12 272 GLY A N 1
ATOM 2100 C CA . GLY A 1 272 ? 1.683 -4.641 22.074 1.00 77.12 272 GLY A CA 1
ATOM 2101 C C . GLY A 1 272 ? 2.667 -4.191 20.986 1.00 77.12 272 GLY A C 1
ATOM 2102 O O . GLY A 1 272 ? 2.833 -4.846 19.955 1.00 77.12 272 GLY A O 1
ATOM 2103 N N . GLY A 1 273 ? 3.373 -3.088 21.247 1.00 86.62 273 GLY A N 1
ATOM 2104 C CA . GLY A 1 273 ? 4.435 -2.569 20.378 1.00 86.62 273 GLY A CA 1
ATOM 2105 C C . GLY A 1 273 ? 3.957 -1.560 19.328 1.00 86.62 273 GLY A C 1
ATOM 2106 O O . GLY A 1 273 ? 2.944 -0.888 19.504 1.00 86.62 273 GLY A O 1
ATOM 2107 N N . SER A 1 274 ? 4.729 -1.411 18.248 1.00 92.56 274 SER A N 1
ATOM 2108 C CA . SER A 1 274 ? 4.459 -0.440 17.179 1.00 92.56 274 SER A CA 1
ATOM 2109 C C . SER A 1 274 ? 3.674 -1.073 16.028 1.00 92.56 274 SER A C 1
ATOM 2111 O O . SER A 1 274 ? 4.228 -1.848 15.247 1.00 92.56 274 SER A O 1
ATOM 2113 N N . PHE A 1 275 ? 2.402 -0.694 15.884 1.00 94.12 275 PHE A N 1
ATOM 2114 C CA . PHE A 1 275 ? 1.575 -1.065 14.730 1.00 94.12 275 PHE A CA 1
ATOM 2115 C C . PHE A 1 275 ? 2.162 -0.583 13.384 1.00 94.12 275 PHE A C 1
ATOM 2117 O O . PHE A 1 275 ? 2.224 -1.398 12.463 1.00 94.12 275 PHE A O 1
ATOM 2124 N N . PRO A 1 276 ? 2.676 0.664 13.243 1.00 96.56 276 PRO A N 1
ATOM 2125 C CA . PRO A 1 276 ? 3.363 1.087 12.018 1.00 96.56 276 PRO A CA 1
ATOM 2126 C C . PRO A 1 276 ? 4.530 0.168 11.634 1.00 96.56 276 PRO A C 1
ATOM 2128 O O . PRO A 1 276 ? 4.663 -0.211 10.471 1.00 96.56 276 PRO A O 1
ATOM 2131 N N . LEU A 1 277 ? 5.341 -0.253 12.613 1.00 97.06 277 LEU A N 1
ATOM 2132 C CA . LEU A 1 277 ? 6.470 -1.153 12.374 1.00 97.06 277 LEU A CA 1
ATOM 2133 C C . LEU A 1 277 ? 6.015 -2.564 11.979 1.00 97.06 277 LEU A C 1
ATOM 2135 O O . LEU A 1 277 ? 6.594 -3.147 11.069 1.00 97.06 277 LEU A O 1
ATOM 2139 N N . GLN A 1 278 ? 4.970 -3.100 12.616 1.00 96.69 278 GLN A N 1
ATOM 2140 C CA . GLN A 1 278 ? 4.393 -4.406 12.265 1.00 96.69 278 GLN A CA 1
ATOM 2141 C C . GLN A 1 278 ? 3.893 -4.431 10.810 1.00 96.69 278 GLN A C 1
ATOM 2143 O O . GLN A 1 278 ? 4.181 -5.376 10.077 1.00 96.69 278 GLN A O 1
ATOM 2148 N N . ILE A 1 279 ? 3.219 -3.364 10.367 1.00 98.00 279 ILE A N 1
ATOM 2149 C CA . ILE A 1 279 ? 2.756 -3.210 8.979 1.00 98.00 279 ILE A CA 1
ATOM 2150 C C . ILE A 1 279 ? 3.946 -3.084 8.012 1.00 98.00 279 ILE A C 1
ATOM 2152 O O . ILE A 1 279 ? 3.966 -3.739 6.971 1.00 98.00 279 ILE A O 1
ATOM 2156 N N . GLY A 1 280 ? 4.977 -2.309 8.369 1.00 97.75 280 GLY A N 1
ATOM 2157 C CA . GLY A 1 280 ? 6.205 -2.214 7.575 1.00 97.75 280 GLY A CA 1
ATOM 2158 C C . GLY A 1 280 ? 6.939 -3.550 7.432 1.00 97.75 280 GLY A C 1
ATOM 2159 O O . GLY A 1 280 ? 7.357 -3.903 6.333 1.00 97.75 280 GLY A O 1
ATOM 2160 N N . ILE A 1 281 ? 7.033 -4.338 8.509 1.00 97.75 281 ILE A N 1
ATOM 2161 C CA . ILE A 1 281 ? 7.617 -5.690 8.493 1.00 97.75 281 ILE A CA 1
ATOM 2162 C C . ILE A 1 281 ? 6.842 -6.618 7.545 1.00 97.75 281 ILE A C 1
ATOM 2164 O O . ILE A 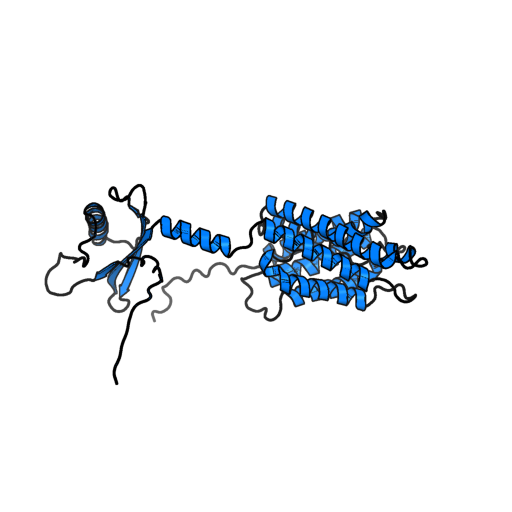1 281 ? 7.469 -7.394 6.827 1.00 97.75 281 ILE A O 1
ATOM 2168 N N . ALA A 1 282 ? 5.511 -6.514 7.471 1.00 98.06 282 ALA A N 1
ATOM 2169 C CA . ALA A 1 282 ? 4.726 -7.294 6.511 1.00 98.06 282 ALA A CA 1
ATOM 2170 C C . ALA A 1 282 ? 5.087 -6.959 5.048 1.00 98.06 282 ALA A C 1
ATOM 2172 O O . ALA A 1 282 ? 5.182 -7.870 4.227 1.00 98.06 282 ALA A O 1
ATOM 2173 N N . VAL A 1 283 ? 5.386 -5.690 4.733 1.00 97.44 283 VAL A N 1
ATOM 2174 C CA . VAL A 1 283 ? 5.926 -5.293 3.416 1.00 97.44 283 VAL A CA 1
ATOM 2175 C C . VAL A 1 283 ? 7.338 -5.835 3.187 1.00 97.44 283 VAL A C 1
ATOM 2177 O O . VAL A 1 283 ? 7.610 -6.324 2.094 1.00 97.44 283 VAL A O 1
ATOM 2180 N N . VAL A 1 284 ? 8.222 -5.821 4.195 1.00 96.62 284 VAL A N 1
ATOM 2181 C CA . VAL A 1 284 ? 9.559 -6.442 4.074 1.00 96.62 284 VAL A CA 1
ATOM 2182 C C . VAL A 1 284 ? 9.428 -7.931 3.732 1.00 96.62 284 VAL A C 1
ATOM 2184 O O . VAL A 1 284 ? 10.068 -8.403 2.796 1.00 96.62 284 VAL A O 1
ATOM 2187 N N . ILE A 1 285 ? 8.568 -8.667 4.446 1.00 96.62 285 ILE A N 1
ATOM 2188 C CA . ILE A 1 285 ? 8.309 -10.097 4.208 1.00 96.62 285 ILE A CA 1
ATOM 2189 C C . ILE A 1 285 ? 7.733 -10.321 2.802 1.00 96.62 285 ILE A C 1
ATOM 2191 O O . ILE A 1 285 ? 8.204 -11.203 2.082 1.00 96.62 285 ILE A O 1
ATOM 2195 N N . GLY A 1 286 ? 6.756 -9.508 2.387 1.00 96.00 286 GLY A N 1
ATOM 2196 C CA . GLY A 1 286 ? 6.168 -9.568 1.049 1.00 96.00 286 GLY A CA 1
ATOM 2197 C C . GLY A 1 286 ? 7.189 -9.313 -0.063 1.00 96.00 286 GLY A C 1
ATOM 2198 O O . GLY A 1 286 ? 7.220 -10.057 -1.041 1.00 96.00 286 GLY A O 1
ATOM 2199 N N . GLY A 1 287 ? 8.079 -8.332 0.114 1.00 92.81 287 GLY A N 1
ATOM 2200 C CA . GLY A 1 287 ? 9.185 -8.049 -0.804 1.00 92.81 287 GLY A CA 1
ATOM 2201 C C . GLY A 1 287 ? 10.200 -9.193 -0.885 1.00 92.81 287 GLY A C 1
ATOM 2202 O O . GLY A 1 287 ? 10.515 -9.653 -1.980 1.00 92.81 287 GLY A O 1
ATOM 2203 N N . LEU A 1 288 ? 10.646 -9.722 0.260 1.00 93.12 288 LEU A N 1
ATOM 2204 C CA . LEU A 1 288 ? 11.591 -10.848 0.319 1.00 93.12 288 LEU A CA 1
ATOM 2205 C C . LEU A 1 288 ? 11.028 -12.137 -0.305 1.00 93.12 288 LEU A C 1
ATOM 2207 O O . LEU A 1 288 ? 11.782 -12.933 -0.867 1.00 93.12 288 LEU A O 1
ATOM 2211 N N . PHE A 1 289 ? 9.713 -12.354 -0.220 1.00 94.25 289 PHE A N 1
ATOM 2212 C CA . PHE A 1 289 ? 9.046 -13.504 -0.831 1.00 94.25 289 PHE A CA 1
ATOM 2213 C C . PHE A 1 289 ? 8.761 -13.298 -2.327 1.00 94.25 289 PHE A C 1
ATOM 2215 O O . PHE A 1 289 ? 9.163 -14.117 -3.156 1.00 94.25 289 PHE A O 1
ATOM 2222 N N . GLY A 1 290 ? 8.044 -12.222 -2.666 1.00 92.00 290 GLY A N 1
ATOM 2223 C CA . GLY A 1 290 ? 7.473 -11.982 -3.994 1.00 92.00 290 GLY A CA 1
ATOM 2224 C C . GLY A 1 290 ? 8.382 -11.225 -4.961 1.00 92.00 290 GLY A C 1
ATOM 2225 O O . GLY A 1 290 ? 8.239 -11.378 -6.173 1.00 92.00 290 GLY A O 1
ATOM 2226 N N . GLY A 1 291 ? 9.351 -10.457 -4.451 1.00 90.12 291 GLY A N 1
ATOM 2227 C CA . GLY A 1 291 ? 10.182 -9.546 -5.242 1.00 90.12 291 GLY A CA 1
ATOM 2228 C C . GLY A 1 291 ? 10.865 -10.214 -6.433 1.00 90.12 291 GLY A C 1
ATOM 2229 O O . GLY A 1 291 ? 10.825 -9.690 -7.539 1.00 90.12 291 GLY A O 1
ATOM 2230 N N . LYS A 1 292 ? 11.421 -11.415 -6.238 1.00 88.12 292 LYS A N 1
ATOM 2231 C CA . LYS A 1 292 ? 12.131 -12.169 -7.287 1.00 88.12 292 LYS A CA 1
ATOM 2232 C C . LYS A 1 292 ? 11.229 -12.720 -8.400 1.00 88.12 292 LYS A C 1
ATOM 2234 O O . LYS A 1 292 ? 11.738 -13.194 -9.406 1.00 88.12 292 LYS A O 1
ATOM 2239 N N . PHE A 1 293 ? 9.911 -12.711 -8.201 1.00 92.19 293 PHE A N 1
ATOM 2240 C CA . PHE A 1 293 ? 8.932 -13.221 -9.163 1.00 92.19 293 PHE A CA 1
ATOM 2241 C C . PHE A 1 293 ? 8.174 -12.094 -9.872 1.00 92.19 293 PHE A C 1
ATOM 2243 O O . PHE A 1 293 ? 7.868 -12.214 -11.055 1.00 92.19 293 PHE A O 1
ATOM 2250 N N . THR A 1 294 ? 7.836 -11.024 -9.144 1.00 93.12 294 THR A N 1
ATOM 2251 C CA . THR A 1 294 ? 6.904 -9.979 -9.605 1.00 93.12 294 THR A CA 1
ATOM 2252 C C . THR A 1 294 ? 7.374 -8.555 -9.341 1.00 93.12 294 THR A C 1
ATOM 2254 O O . THR A 1 294 ? 6.601 -7.634 -9.584 1.00 93.12 294 THR A O 1
ATOM 2257 N N . GLY A 1 295 ? 8.554 -8.353 -8.749 1.00 89.06 295 GLY A N 1
ATOM 2258 C CA . GLY A 1 295 ? 8.974 -7.076 -8.162 1.00 89.06 295 GLY A CA 1
ATOM 2259 C C . GLY A 1 295 ? 8.290 -6.734 -6.827 1.00 89.06 295 GLY A C 1
ATOM 2260 O O . GLY A 1 295 ? 8.689 -5.770 -6.179 1.00 89.06 295 GLY A O 1
ATOM 2261 N N . GLY A 1 296 ? 7.311 -7.534 -6.376 1.00 91.06 296 GLY A N 1
ATOM 2262 C CA . GLY A 1 296 ? 6.685 -7.423 -5.054 1.00 91.06 296 GLY A CA 1
ATOM 2263 C C . GLY A 1 296 ? 5.922 -6.113 -4.847 1.00 91.06 296 GLY A C 1
ATOM 2264 O O . GLY A 1 296 ? 6.270 -5.333 -3.961 1.00 91.06 296 GLY A O 1
ATOM 2265 N N . SER A 1 297 ? 4.895 -5.856 -5.662 1.00 92.44 297 SER A N 1
ATOM 2266 C CA . SER A 1 297 ? 4.149 -4.591 -5.638 1.00 92.44 297 SER A CA 1
ATOM 2267 C C . SER A 1 297 ? 3.391 -4.379 -4.331 1.00 92.44 297 SER A C 1
ATOM 2269 O O . SER A 1 297 ? 3.582 -3.360 -3.664 1.00 92.44 297 SER A O 1
ATOM 2271 N N . MET A 1 298 ? 2.475 -5.303 -4.007 1.00 97.12 298 MET A N 1
ATOM 2272 C CA . MET A 1 298 ? 1.442 -5.167 -2.968 1.00 97.12 298 MET A CA 1
ATOM 2273 C C . MET A 1 298 ? 0.507 -3.944 -3.096 1.00 97.12 298 MET A C 1
ATOM 2275 O O . MET A 1 298 ? -0.417 -3.790 -2.292 1.00 97.12 298 MET A O 1
ATOM 2279 N N . ASN A 1 299 ? 0.732 -3.042 -4.057 1.00 98.06 299 ASN A N 1
ATOM 2280 C CA . ASN A 1 299 ? 0.181 -1.690 -4.056 1.00 98.06 299 ASN A CA 1
ATOM 2281 C C . ASN A 1 299 ? 0.010 -1.149 -5.493 1.00 98.06 299 ASN A C 1
ATOM 2283 O O . ASN A 1 299 ? 0.990 -0.709 -6.104 1.00 98.06 299 ASN A O 1
ATOM 2287 N N . PRO A 1 300 ? -1.235 -1.072 -6.006 1.00 98.69 300 PRO A N 1
ATOM 2288 C CA . PRO A 1 300 ? -1.507 -0.598 -7.358 1.00 98.69 300 PRO A CA 1
ATOM 2289 C C . PRO A 1 300 ? -0.959 0.805 -7.645 1.00 98.69 300 PRO A C 1
ATOM 2291 O O . PRO A 1 300 ? -0.474 1.049 -8.744 1.00 98.69 300 PRO A O 1
ATOM 2294 N N . ALA A 1 301 ? -0.956 1.721 -6.666 1.00 98.50 301 ALA A N 1
ATOM 2295 C CA . ALA A 1 301 ? -0.415 3.068 -6.865 1.00 98.50 301 ALA A CA 1
ATOM 2296 C C . ALA A 1 301 ? 1.116 3.056 -7.031 1.00 98.50 301 ALA A C 1
ATOM 2298 O O . ALA A 1 301 ? 1.634 3.689 -7.951 1.00 98.50 301 ALA A O 1
ATOM 2299 N N . ARG A 1 302 ? 1.832 2.271 -6.211 1.00 96.06 302 ARG A N 1
ATOM 2300 C CA . ARG A 1 302 ? 3.299 2.096 -6.282 1.00 96.06 302 ARG A CA 1
ATOM 2301 C C . ARG A 1 302 ? 3.767 1.491 -7.609 1.00 96.06 302 ARG A C 1
ATOM 2303 O O . ARG A 1 302 ? 4.907 1.732 -8.007 1.00 96.06 302 ARG A O 1
ATOM 2310 N N . SER A 1 303 ? 2.930 0.700 -8.280 1.00 97.00 303 SER A N 1
ATOM 2311 C CA . SER A 1 303 ? 3.212 0.209 -9.637 1.00 97.00 303 SER A CA 1
ATOM 2312 C C . SER A 1 303 ? 2.764 1.201 -10.714 1.00 97.00 303 SER A C 1
ATOM 2314 O O . SER A 1 303 ? 3.477 1.392 -11.696 1.00 97.00 303 SER A O 1
ATOM 2316 N N . PHE A 1 304 ? 1.615 1.862 -10.533 1.00 98.31 304 PHE A N 1
ATOM 2317 C CA . PHE A 1 304 ? 1.046 2.832 -11.476 1.00 98.31 304 PHE A CA 1
ATOM 2318 C C . PHE A 1 304 ? 1.934 4.059 -11.706 1.00 98.31 304 PHE A C 1
ATOM 2320 O O . PHE A 1 304 ? 2.134 4.443 -12.853 1.00 98.31 304 PHE A O 1
ATOM 2327 N N . GLY A 1 305 ? 2.480 4.664 -10.644 1.00 97.06 305 GLY A N 1
ATOM 2328 C CA . GLY A 1 305 ? 3.291 5.886 -10.752 1.00 97.06 305 GLY A CA 1
ATOM 2329 C C . GLY A 1 305 ? 4.475 5.741 -11.723 1.00 97.06 305 GLY A C 1
ATOM 2330 O O . GLY A 1 305 ? 4.530 6.474 -12.712 1.00 97.06 305 GLY A O 1
ATOM 2331 N N . PRO A 1 306 ? 5.385 4.772 -11.502 1.00 94.00 306 PRO A N 1
ATOM 2332 C CA . PRO A 1 306 ? 6.494 4.490 -12.414 1.00 94.00 306 PRO A CA 1
ATOM 2333 C C . PRO A 1 306 ? 6.053 4.071 -13.823 1.00 94.00 306 PRO A C 1
ATOM 2335 O O . PRO A 1 306 ? 6.632 4.542 -14.800 1.00 94.00 306 PRO A O 1
ATOM 2338 N N . ALA A 1 307 ? 5.012 3.239 -13.951 1.00 95.44 307 ALA A N 1
ATOM 2339 C CA . ALA A 1 307 ? 4.479 2.815 -15.251 1.00 95.44 307 ALA A CA 1
ATOM 2340 C C . ALA A 1 307 ? 3.970 4.004 -16.088 1.00 95.44 307 ALA A C 1
ATOM 2342 O O . ALA A 1 307 ? 4.245 4.088 -17.284 1.00 95.44 307 ALA A O 1
ATOM 2343 N N . LEU A 1 308 ? 3.298 4.970 -15.452 1.00 96.31 308 LEU A N 1
ATOM 2344 C CA . LEU A 1 308 ? 2.801 6.178 -16.112 1.00 96.31 308 LEU A CA 1
ATOM 2345 C C . LEU A 1 308 ? 3.926 7.126 -16.552 1.00 96.31 308 LEU A C 1
ATOM 2347 O O . LEU A 1 308 ? 3.815 7.738 -17.610 1.00 96.31 308 LEU A O 1
ATOM 2351 N N . VAL A 1 309 ? 5.001 7.242 -15.766 1.00 93.56 309 VAL A N 1
ATOM 2352 C CA . VAL A 1 309 ? 6.154 8.097 -16.102 1.00 93.56 309 VAL A CA 1
ATOM 2353 C C . VAL A 1 309 ? 7.028 7.475 -17.200 1.00 93.56 309 VAL A C 1
ATOM 2355 O O . VAL A 1 309 ? 7.526 8.194 -18.060 1.00 93.56 309 VAL A O 1
ATOM 2358 N N . THR A 1 310 ? 7.204 6.152 -17.194 1.00 90.38 310 THR A N 1
ATOM 2359 C CA . THR A 1 310 ? 8.063 5.429 -18.157 1.00 90.38 310 THR A CA 1
ATOM 2360 C C . THR A 1 310 ? 7.351 4.979 -19.431 1.00 90.38 310 THR A C 1
ATOM 2362 O O . THR A 1 310 ? 8.007 4.711 -20.434 1.00 90.38 310 THR A O 1
ATOM 2365 N N . GLY A 1 311 ? 6.022 4.845 -19.400 1.00 92.88 311 GLY A N 1
ATOM 2366 C CA . GLY A 1 311 ? 5.245 4.215 -20.469 1.00 92.88 311 GLY A CA 1
ATOM 2367 C C . GLY A 1 311 ? 5.301 2.679 -20.479 1.00 92.88 311 GLY A C 1
ATOM 2368 O O . GLY A 1 311 ? 4.816 2.070 -21.432 1.00 92.88 311 GLY A O 1
ATOM 2369 N N . ILE A 1 312 ? 5.870 2.038 -19.450 1.00 92.00 312 ILE A N 1
ATOM 2370 C CA . ILE A 1 312 ? 6.007 0.576 -19.368 1.00 92.00 312 ILE A CA 1
ATOM 2371 C C . ILE A 1 312 ? 4.777 -0.021 -18.668 1.00 92.00 312 ILE A C 1
ATOM 2373 O O . ILE A 1 312 ? 4.608 0.097 -17.456 1.00 92.00 312 ILE A O 1
ATOM 2377 N N . TRP A 1 313 ? 3.925 -0.696 -19.445 1.00 95.12 313 TRP A N 1
ATOM 2378 C CA . TRP A 1 313 ? 2.634 -1.251 -18.997 1.00 95.12 313 TRP A CA 1
ATOM 2379 C C . TRP A 1 313 ? 2.531 -2.781 -19.101 1.00 95.12 313 TRP A C 1
ATOM 2381 O O . TRP A 1 313 ? 1.442 -3.348 -18.964 1.00 95.12 313 TRP A O 1
ATOM 2391 N N . GLU A 1 314 ? 3.642 -3.469 -19.362 1.00 93.88 314 GLU A N 1
ATOM 2392 C CA . GLU A 1 314 ? 3.646 -4.920 -19.544 1.00 93.88 314 GLU A CA 1
ATOM 2393 C C . GLU A 1 314 ? 3.134 -5.647 -18.290 1.00 93.88 314 GLU A C 1
ATOM 2395 O O . GLU A 1 314 ? 3.558 -5.372 -17.170 1.00 93.88 314 GLU A O 1
ATOM 2400 N N . ASN A 1 315 ? 2.167 -6.554 -18.480 1.00 96.06 315 ASN A N 1
ATOM 2401 C CA . ASN A 1 315 ? 1.491 -7.305 -17.415 1.00 96.06 315 ASN A CA 1
ATOM 2402 C C . ASN A 1 315 ? 0.883 -6.451 -16.274 1.00 96.06 315 ASN A C 1
ATOM 2404 O O . ASN A 1 315 ? 0.486 -6.990 -15.241 1.00 96.06 315 ASN A O 1
ATOM 2408 N N . HIS A 1 316 ? 0.720 -5.134 -16.464 1.00 97.44 316 HIS A N 1
ATOM 2409 C CA . HIS A 1 316 ? 0.400 -4.194 -15.384 1.00 97.44 316 HIS A CA 1
ATOM 2410 C C . HIS A 1 316 ? -0.918 -4.490 -14.643 1.00 97.44 316 HIS A C 1
ATOM 2412 O O . HIS A 1 316 ? -1.056 -4.195 -13.456 1.00 97.44 316 HIS A O 1
ATOM 2418 N N . TRP A 1 317 ? -1.883 -5.118 -15.321 1.00 98.06 317 TRP A N 1
ATOM 2419 C CA . TRP A 1 317 ? -3.163 -5.543 -14.743 1.00 98.06 317 TRP A CA 1
ATOM 2420 C C . TRP A 1 317 ? -3.005 -6.484 -13.535 1.00 98.06 317 TRP A C 1
ATOM 2422 O O . TRP A 1 317 ? -3.862 -6.480 -12.648 1.00 98.06 317 TRP A O 1
ATOM 2432 N N . ILE A 1 318 ? -1.903 -7.244 -13.459 1.00 98.25 318 ILE A N 1
ATOM 2433 C CA . ILE A 1 318 ? -1.578 -8.129 -12.332 1.00 98.25 318 ILE A CA 1
ATOM 2434 C C . ILE A 1 318 ? -1.478 -7.324 -11.030 1.00 98.25 318 ILE A C 1
ATOM 2436 O O . ILE A 1 318 ? -2.051 -7.724 -10.018 1.00 98.25 318 ILE A O 1
ATOM 2440 N N . TYR A 1 319 ? -0.829 -6.157 -11.072 1.00 98.25 319 TYR A N 1
ATOM 2441 C CA . TYR A 1 319 ? -0.610 -5.278 -9.916 1.00 98.25 319 TYR A CA 1
ATOM 2442 C C . TYR A 1 319 ? -1.855 -4.508 -9.472 1.00 98.25 319 TYR A C 1
ATOM 2444 O O . TYR A 1 319 ? -1.836 -3.852 -8.435 1.00 98.25 319 TYR A O 1
ATOM 2452 N N . TRP A 1 320 ? -2.953 -4.625 -10.220 1.00 98.69 320 TRP A N 1
ATOM 2453 C CA . TRP A 1 320 ? -4.279 -4.199 -9.786 1.00 98.69 320 TRP A CA 1
ATOM 2454 C C . TRP A 1 320 ? -5.074 -5.385 -9.250 1.00 98.69 320 TRP A C 1
ATOM 2456 O O . TRP A 1 320 ? -5.477 -5.383 -8.087 1.00 98.69 320 TRP A O 1
ATOM 2466 N N . LEU A 1 321 ? -5.276 -6.420 -10.072 1.00 98.69 321 LEU A N 1
ATOM 2467 C CA . LEU A 1 321 ? -6.152 -7.535 -9.720 1.00 98.69 321 LEU A CA 1
ATOM 2468 C C . LEU A 1 321 ? -5.610 -8.345 -8.537 1.00 98.69 321 LEU A C 1
ATOM 2470 O O . LEU A 1 321 ? -6.362 -8.636 -7.610 1.00 98.69 321 LEU A O 1
ATOM 2474 N N . GLY A 1 322 ? -4.320 -8.688 -8.552 1.00 98.62 322 GLY A N 1
ATOM 2475 C CA . GLY A 1 322 ? -3.702 -9.520 -7.523 1.00 98.62 322 GLY A CA 1
ATOM 2476 C C . GLY A 1 322 ? -3.770 -8.869 -6.141 1.00 98.62 322 GLY A C 1
ATOM 2477 O O . GLY A 1 322 ? -4.370 -9.449 -5.230 1.00 98.62 322 GLY A O 1
ATOM 2478 N N . PRO A 1 323 ? -3.262 -7.632 -5.985 1.00 98.75 323 PRO A N 1
ATOM 2479 C CA . PRO A 1 323 ? -3.334 -6.919 -4.721 1.00 98.75 323 PRO A CA 1
ATOM 2480 C C . PRO A 1 323 ? -4.762 -6.667 -4.227 1.00 98.75 323 PRO A C 1
ATOM 2482 O O . PRO A 1 323 ? -5.027 -6.852 -3.040 1.00 98.75 323 PRO A O 1
ATOM 2485 N N . ILE A 1 324 ? -5.709 -6.312 -5.105 1.00 98.81 324 ILE A N 1
ATOM 2486 C CA . ILE A 1 324 ? -7.108 -6.102 -4.699 1.00 98.81 324 ILE A CA 1
ATOM 2487 C C . ILE A 1 324 ? -7.738 -7.414 -4.209 1.00 98.81 324 ILE A C 1
ATOM 2489 O O . ILE A 1 324 ? -8.355 -7.431 -3.144 1.00 98.81 324 ILE A O 1
ATOM 2493 N N . VAL A 1 325 ? -7.553 -8.528 -4.926 1.00 98.81 325 VAL A N 1
ATOM 2494 C CA . VAL A 1 325 ? -8.087 -9.840 -4.517 1.00 98.81 325 VAL A CA 1
ATOM 2495 C C . VAL A 1 325 ? -7.470 -10.299 -3.192 1.00 98.81 325 VAL A C 1
ATOM 2497 O O . VAL A 1 325 ? -8.210 -10.684 -2.286 1.00 98.81 325 VAL A O 1
ATOM 2500 N N . GLY A 1 326 ? -6.147 -10.191 -3.026 1.00 98.75 326 GLY A N 1
ATOM 2501 C CA . GLY A 1 326 ? -5.470 -10.514 -1.763 1.00 98.75 326 GLY A CA 1
ATOM 2502 C C . GLY A 1 326 ? -5.979 -9.676 -0.585 1.00 98.75 326 GLY A C 1
ATOM 2503 O O . GLY A 1 326 ? -6.271 -10.214 0.484 1.00 98.75 326 GLY A O 1
ATOM 2504 N N . ALA A 1 327 ? -6.172 -8.373 -0.798 1.00 98.75 327 ALA A N 1
ATOM 2505 C CA . ALA A 1 327 ? -6.680 -7.448 0.210 1.00 98.75 327 ALA A CA 1
ATOM 2506 C C . ALA A 1 327 ? -8.137 -7.740 0.625 1.00 98.75 327 ALA A C 1
ATOM 2508 O O . ALA A 1 327 ? -8.465 -7.710 1.815 1.00 98.75 327 ALA A O 1
ATOM 2509 N N . LEU A 1 328 ? -9.007 -8.064 -0.337 1.00 98.62 328 LEU A N 1
ATOM 2510 C CA . LEU A 1 328 ? -10.398 -8.451 -0.076 1.00 98.62 328 LEU A CA 1
ATOM 2511 C C . LEU A 1 328 ? -10.483 -9.782 0.685 1.00 98.62 328 LEU A C 1
ATOM 2513 O O . LEU A 1 328 ? -11.218 -9.873 1.670 1.00 98.62 328 LEU A O 1
ATOM 2517 N N . LEU A 1 329 ? -9.692 -10.787 0.288 1.00 98.56 329 LEU A N 1
ATOM 2518 C CA . LEU A 1 329 ? -9.604 -12.075 0.986 1.00 98.56 329 LEU A CA 1
ATOM 2519 C C . LEU A 1 329 ? -9.109 -11.908 2.429 1.00 98.56 329 LEU A C 1
ATOM 2521 O O . LEU A 1 329 ? -9.674 -12.512 3.341 1.00 98.56 329 LEU A O 1
ATOM 2525 N N . ALA A 1 330 ? -8.109 -11.053 2.655 1.00 98.25 330 ALA A N 1
ATOM 2526 C CA . ALA A 1 330 ? -7.607 -10.741 3.991 1.00 98.25 330 ALA A CA 1
ATOM 2527 C C . ALA A 1 330 ? -8.664 -10.051 4.860 1.00 98.25 330 ALA A C 1
ATOM 2529 O O . ALA A 1 330 ? -8.876 -10.454 6.003 1.00 98.25 330 ALA A O 1
ATOM 2530 N N . GLY A 1 331 ? -9.377 -9.059 4.316 1.00 95.56 331 GLY A N 1
ATOM 2531 C CA . GLY A 1 331 ? -10.475 -8.393 5.021 1.00 95.56 331 GLY A CA 1
ATOM 2532 C C . GLY A 1 331 ? -11.628 -9.335 5.365 1.00 95.56 331 GLY A C 1
ATOM 2533 O O . GLY A 1 331 ? -12.158 -9.268 6.476 1.00 95.56 331 GLY A O 1
ATOM 2534 N N . PHE A 1 332 ? -11.981 -10.242 4.451 1.00 95.62 332 PHE A N 1
ATOM 2535 C CA . PHE A 1 332 ? -12.993 -11.273 4.675 1.00 95.62 332 PHE A CA 1
ATOM 2536 C C . PHE A 1 332 ? -12.568 -12.259 5.775 1.00 95.62 332 PHE A C 1
ATOM 2538 O O . PHE A 1 332 ? -13.273 -12.406 6.774 1.00 95.62 332 PHE A O 1
ATOM 2545 N N . ILE A 1 333 ? -11.396 -12.889 5.637 1.00 96.38 333 ILE A N 1
ATOM 2546 C CA . ILE A 1 333 ? -10.886 -13.868 6.611 1.00 96.38 333 ILE A CA 1
ATOM 2547 C C . ILE A 1 333 ? -10.710 -13.220 7.987 1.00 96.38 333 ILE A C 1
ATOM 2549 O O . ILE A 1 333 ? -11.122 -13.802 8.994 1.00 96.38 333 ILE A O 1
ATOM 2553 N N . TYR A 1 334 ? -10.181 -11.993 8.051 1.00 93.69 334 TYR A N 1
ATOM 2554 C CA . TYR A 1 334 ? -10.040 -11.302 9.326 1.00 93.69 334 TYR A CA 1
ATOM 2555 C C . TYR A 1 334 ? -11.394 -11.067 10.004 1.00 93.69 334 TYR A C 1
ATOM 2557 O O . TYR A 1 334 ? -11.536 -11.380 11.180 1.00 93.69 334 TYR A O 1
ATOM 2565 N N . GLN A 1 335 ? -12.403 -10.559 9.288 1.00 88.62 335 GLN A N 1
ATOM 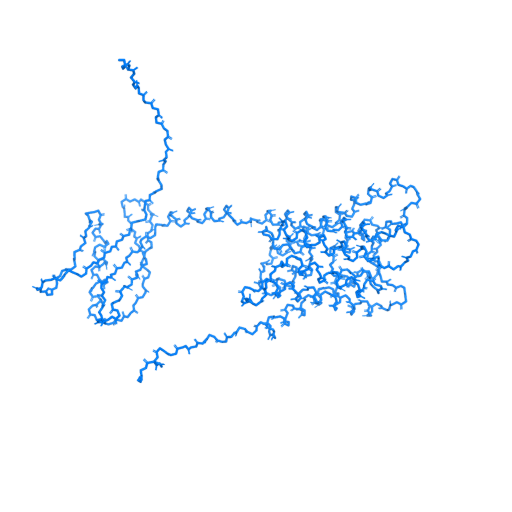2566 C CA . GLN A 1 335 ? -13.708 -10.269 9.896 1.00 88.62 335 GLN A CA 1
ATOM 2567 C C . GLN A 1 335 ? -14.495 -11.509 10.315 1.00 88.62 335 GLN A C 1
ATOM 2569 O O . GLN A 1 335 ? -15.079 -11.507 11.394 1.00 88.62 335 GLN A O 1
ATOM 2574 N N . PHE A 1 336 ? -14.558 -12.527 9.456 1.00 88.06 336 PHE A N 1
ATOM 2575 C CA . PHE A 1 336 ? -15.515 -13.625 9.621 1.00 88.06 336 PHE A CA 1
ATOM 2576 C C . PHE A 1 336 ? -14.910 -14.893 10.232 1.00 88.06 336 PHE A C 1
ATOM 2578 O O . PHE A 1 336 ? -15.661 -15.741 10.704 1.00 88.06 336 PHE A O 1
ATOM 2585 N N . VAL A 1 337 ? -13.577 -15.025 10.242 1.00 89.94 337 VAL A N 1
ATOM 2586 C CA . VAL A 1 337 ? -12.882 -16.216 10.762 1.00 89.94 337 VAL A CA 1
ATOM 2587 C C . VAL A 1 337 ? -12.028 -15.891 11.989 1.00 89.94 337 VAL A C 1
ATOM 2589 O O . VAL A 1 337 ? -12.059 -16.643 12.958 1.00 89.94 337 VAL A O 1
ATOM 2592 N N . LEU A 1 338 ? -11.270 -14.787 11.968 1.00 88.69 338 LEU A N 1
ATOM 2593 C CA . LEU A 1 338 ? -10.286 -14.484 13.020 1.00 88.69 338 LEU A CA 1
ATOM 2594 C C . LEU A 1 338 ? -10.813 -13.532 14.104 1.00 88.69 338 LEU A C 1
ATOM 2596 O O . LEU A 1 338 ? -10.554 -13.751 15.286 1.00 88.69 338 LEU A O 1
ATOM 2600 N N . ASN A 1 339 ? -11.587 -12.509 13.734 1.00 80.06 339 ASN A N 1
ATOM 2601 C CA . ASN A 1 339 ? -12.252 -11.597 14.667 1.00 80.06 339 ASN A CA 1
ATOM 2602 C C . ASN A 1 339 ? -13.540 -12.232 15.212 1.00 80.06 339 ASN A C 1
ATOM 2604 O O . ASN A 1 339 ? -14.661 -11.760 14.994 1.00 80.06 339 ASN A O 1
ATOM 2608 N N . LEU A 1 340 ? -13.368 -13.334 15.941 1.00 63.53 340 LEU A N 1
ATOM 2609 C CA . LEU A 1 340 ? -14.426 -13.927 16.742 1.00 63.53 340 LEU A CA 1
ATOM 2610 C C . LEU A 1 340 ? -14.723 -13.002 17.924 1.00 63.53 340 LEU A C 1
ATOM 2612 O O . LEU A 1 340 ? -14.223 -13.191 19.035 1.00 63.53 340 LEU A O 1
ATOM 2616 N N . LYS A 1 341 ? -15.582 -12.005 17.686 1.00 60.03 341 LYS A N 1
ATOM 2617 C CA . LYS A 1 341 ? -16.245 -11.261 18.758 1.00 60.03 341 LYS A CA 1
ATOM 2618 C C . LYS A 1 341 ? -16.881 -12.278 19.691 1.00 60.03 341 LYS A C 1
ATOM 2620 O O . LYS A 1 341 ? -17.865 -12.921 19.328 1.00 60.03 341 LYS A O 1
ATOM 2625 N N . CYS A 1 342 ? -16.316 -12.410 20.889 1.00 47.69 342 CYS A N 1
ATOM 2626 C CA . CYS A 1 342 ? -16.890 -13.243 21.932 1.00 47.69 342 CYS A CA 1
ATOM 2627 C C . CYS A 1 342 ? -18.364 -12.828 22.079 1.00 47.69 342 CYS A C 1
ATOM 2629 O O . CYS A 1 342 ? -18.615 -11.630 22.285 1.00 47.69 342 CYS A O 1
ATOM 2631 N N . PRO A 1 343 ? -19.341 -13.743 21.898 1.00 45.38 343 PRO A N 1
ATOM 2632 C CA . PRO A 1 343 ? -20.741 -13.382 22.043 1.00 45.38 343 PRO A CA 1
ATOM 2633 C C . PRO A 1 343 ? -20.889 -12.752 23.422 1.00 45.38 343 PRO A C 1
ATOM 2635 O O . PRO A 1 343 ? -20.366 -13.307 24.393 1.00 45.38 343 PRO A O 1
ATOM 2638 N N . ARG A 1 344 ? -21.515 -11.562 23.487 1.00 42.84 344 ARG A N 1
ATOM 2639 C CA . ARG A 1 344 ? -21.719 -10.808 24.736 1.00 42.84 344 ARG A CA 1
ATOM 2640 C C . ARG A 1 344 ? -22.065 -11.819 25.820 1.00 42.84 344 ARG A C 1
ATOM 2642 O O . ARG A 1 344 ? -23.124 -12.436 25.722 1.00 42.84 344 ARG A O 1
ATOM 2649 N N . LYS A 1 345 ? -21.185 -12.000 26.816 1.00 41.16 345 LYS A N 1
ATOM 2650 C CA . LYS A 1 345 ? -21.519 -12.817 27.982 1.00 41.16 345 LYS A CA 1
ATOM 2651 C C . LYS A 1 345 ? -22.775 -12.194 28.567 1.00 41.16 345 LYS A C 1
ATOM 2653 O O . LYS A 1 345 ? -22.710 -11.133 29.184 1.00 41.16 345 LYS A O 1
ATOM 2658 N N . TYR A 1 346 ? -23.911 -12.841 28.336 1.00 42.66 346 TYR A N 1
ATOM 2659 C CA . TYR A 1 346 ? -25.092 -12.610 29.131 1.00 42.66 346 TYR A CA 1
ATOM 2660 C C . TYR A 1 346 ? -24.701 -13.114 30.514 1.00 42.66 346 TYR A C 1
ATOM 2662 O O . TYR A 1 346 ? -24.614 -14.318 30.738 1.00 42.66 346 TYR A O 1
ATOM 2670 N N . ILE A 1 347 ? -24.312 -12.190 31.389 1.00 41.44 347 ILE A N 1
ATOM 2671 C CA . ILE A 1 347 ? -24.086 -12.471 32.799 1.00 41.44 347 ILE A CA 1
ATOM 2672 C C . ILE A 1 347 ? -25.468 -12.314 33.438 1.00 41.44 347 ILE A C 1
ATOM 2674 O O . ILE A 1 347 ? -25.871 -11.176 33.693 1.00 41.44 347 ILE A O 1
ATOM 2678 N N . PRO A 1 348 ? -26.241 -13.396 33.659 1.00 39.72 348 PRO A N 1
ATOM 2679 C CA . PRO A 1 348 ? -27.418 -13.286 34.504 1.00 39.72 348 PRO A CA 1
ATOM 2680 C C . PRO A 1 348 ? -26.938 -12.833 35.888 1.00 39.72 348 PRO A C 1
ATOM 2682 O O . PRO A 1 348 ? -26.038 -13.446 36.460 1.00 39.72 348 PRO A O 1
ATOM 2685 N N . ARG A 1 349 ? -27.521 -11.759 36.434 1.00 43.97 349 ARG A N 1
ATOM 2686 C CA . ARG A 1 349 ? -27.077 -11.114 37.692 1.00 43.97 349 ARG A CA 1
ATOM 2687 C C . ARG A 1 349 ? -27.223 -11.980 38.965 1.00 43.97 349 ARG A C 1
ATOM 2689 O O . ARG A 1 349 ? -27.004 -11.479 40.059 1.00 43.97 349 ARG A O 1
ATOM 2696 N N . ASN A 1 350 ? -27.553 -13.267 38.844 1.00 44.78 350 ASN A N 1
ATOM 2697 C CA . ASN A 1 350 ? -28.047 -14.110 39.938 1.00 44.78 350 ASN A CA 1
ATOM 2698 C C . ASN A 1 350 ? -27.171 -15.351 40.218 1.00 44.78 350 ASN A C 1
ATOM 2700 O O . ASN A 1 350 ? -27.708 -16.431 40.447 1.00 44.78 350 ASN A O 1
ATOM 2704 N N . VAL A 1 351 ? -25.835 -15.231 40.202 1.00 43.19 351 VAL A N 1
ATOM 2705 C CA . VAL A 1 351 ? -24.923 -16.343 40.576 1.00 43.19 351 VAL A CA 1
ATOM 2706 C C . VAL A 1 351 ? -23.841 -15.915 41.582 1.00 43.19 351 VAL A C 1
ATOM 2708 O O . VAL A 1 351 ? -22.682 -16.282 41.450 1.00 43.19 351 VAL A O 1
ATOM 2711 N N . TYR A 1 352 ? -24.237 -15.152 42.607 1.00 36.38 352 TYR A N 1
ATOM 2712 C CA . TYR A 1 352 ? -23.516 -15.045 43.888 1.00 36.38 352 TYR A CA 1
ATOM 2713 C C . TYR A 1 352 ? -24.519 -14.889 45.046 1.00 36.38 352 TYR A C 1
ATOM 2715 O O . TYR A 1 352 ? -24.609 -13.849 45.692 1.00 36.38 352 TYR A O 1
ATOM 2723 N N . ARG A 1 353 ? -25.312 -15.942 45.277 1.00 38.00 353 ARG A N 1
ATOM 2724 C CA . ARG A 1 353 ? -26.023 -16.195 46.540 1.00 38.00 353 ARG A CA 1
ATOM 2725 C C . ARG A 1 353 ? -25.948 -17.689 46.854 1.00 38.00 353 ARG A C 1
ATOM 2727 O O . ARG A 1 353 ? -26.732 -18.467 46.316 1.00 38.00 353 ARG A O 1
ATOM 2734 N N . ALA A 1 354 ? -24.986 -18.043 47.695 1.00 36.94 354 ALA A N 1
ATOM 2735 C CA . ALA A 1 354 ? -24.886 -19.277 48.467 1.00 36.94 354 ALA A CA 1
ATOM 2736 C C . ALA A 1 354 ? -24.101 -18.927 49.738 1.00 36.94 354 ALA A C 1
ATOM 2738 O O . ALA A 1 354 ? -23.068 -18.238 49.572 1.00 36.94 354 ALA A O 1
#

Radius of gyration: 31.15 Å; chains: 1; bounding box: 71×73×80 Å